Protein AF-A0A4R8H0Y2-F1 (afdb_monomer)

Radius of gyration: 21.31 Å; Cα contacts (8 Å, |Δi|>4): 340; chains: 1; bounding box: 54×59×58 Å

Structure (mmCIF, N/CA/C/O backbone):
data_AF-A0A4R8H0Y2-F1
#
_entry.id   AF-A0A4R8H0Y2-F1
#
loop_
_atom_site.group_PDB
_atom_site.id
_atom_site.type_symbol
_atom_site.label_atom_id
_atom_site.label_alt_id
_atom_site.label_comp_id
_atom_site.label_asym_id
_atom_site.label_entity_id
_atom_site.label_seq_id
_atom_site.pdbx_PDB_ins_code
_atom_site.Cartn_x
_atom_site.Cartn_y
_atom_site.Cartn_z
_atom_site.occupancy
_atom_site.B_iso_or_equiv
_atom_site.auth_seq_id
_atom_site.auth_comp_id
_atom_site.auth_asym_id
_atom_site.auth_atom_id
_atom_site.pdbx_PDB_model_num
ATOM 1 N N . MET A 1 1 ? -20.050 -9.299 -1.585 1.00 41.03 1 MET A N 1
ATOM 2 C CA . MET A 1 1 ? -18.634 -9.228 -1.153 1.00 41.03 1 MET A CA 1
ATOM 3 C C . MET A 1 1 ? -17.964 -8.071 -1.882 1.00 41.03 1 MET A C 1
ATOM 5 O O . MET A 1 1 ? -18.240 -7.892 -3.062 1.00 41.03 1 MET A O 1
ATOM 9 N N . ASN A 1 2 ? -17.159 -7.244 -1.205 1.00 52.81 2 ASN A N 1
ATOM 10 C CA . ASN A 1 2 ? -16.402 -6.181 -1.878 1.00 52.81 2 ASN A CA 1
ATOM 11 C C . ASN A 1 2 ? -15.395 -6.838 -2.826 1.00 52.81 2 ASN A C 1
ATOM 13 O O . ASN A 1 2 ? -14.412 -7.403 -2.357 1.00 52.81 2 ASN A O 1
ATOM 17 N N . LYS A 1 3 ? -15.642 -6.779 -4.137 1.00 76.25 3 LYS A N 1
ATOM 18 C CA . LYS A 1 3 ? -14.718 -7.313 -5.140 1.00 76.25 3 LYS A CA 1
ATOM 19 C C . LYS A 1 3 ? -13.410 -6.521 -5.043 1.00 76.25 3 LYS A C 1
ATOM 21 O O . LYS A 1 3 ? -13.413 -5.297 -5.194 1.00 76.25 3 LYS A O 1
ATOM 26 N N . PHE A 1 4 ? -12.322 -7.189 -4.675 1.00 86.62 4 PHE A N 1
ATOM 27 C CA . PHE A 1 4 ? -10.998 -6.578 -4.679 1.00 86.62 4 PHE A CA 1
ATOM 28 C C . PHE A 1 4 ? -10.533 -6.395 -6.126 1.00 86.62 4 PHE A C 1
ATOM 30 O O . PHE A 1 4 ? -10.878 -7.190 -7.000 1.00 86.62 4 PHE A O 1
ATOM 37 N N . VAL A 1 5 ? -9.774 -5.329 -6.380 1.00 93.12 5 VAL A N 1
ATOM 38 C CA . VAL A 1 5 ? -9.033 -5.203 -7.639 1.00 93.12 5 VAL A CA 1
ATOM 39 C C . VAL A 1 5 ? -7.843 -6.147 -7.531 1.00 93.12 5 VAL A C 1
ATOM 41 O O . VAL A 1 5 ? -7.094 -6.029 -6.563 1.00 93.12 5 VAL A O 1
ATOM 44 N N . LYS A 1 6 ? -7.707 -7.080 -8.480 1.00 93.88 6 LYS A N 1
ATOM 45 C CA . LYS A 1 6 ? -6.624 -8.067 -8.477 1.00 93.88 6 LYS A CA 1
ATOM 46 C C . LYS A 1 6 ? -5.282 -7.373 -8.756 1.00 93.88 6 LYS A C 1
ATOM 48 O O . LYS A 1 6 ? -5.159 -6.717 -9.795 1.00 93.88 6 LYS A O 1
ATOM 53 N N . PRO A 1 7 ? -4.296 -7.474 -7.852 1.00 94.62 7 PRO A N 1
ATOM 54 C CA . PRO A 1 7 ? -2.932 -7.048 -8.125 1.00 94.62 7 PRO A CA 1
ATOM 55 C C . PRO A 1 7 ? -2.291 -7.894 -9.221 1.00 94.62 7 PRO A C 1
ATOM 57 O O . PRO A 1 7 ? -2.466 -9.111 -9.221 1.00 94.62 7 PRO A O 1
ATOM 60 N N . LYS A 1 8 ? -1.519 -7.260 -10.108 1.00 93.75 8 LYS A N 1
ATOM 61 C CA . LYS A 1 8 ? -0.604 -7.951 -11.025 1.00 93.75 8 LYS A CA 1
ATOM 62 C C . LYS A 1 8 ? 0.698 -8.246 -10.294 1.00 93.75 8 LYS A C 1
ATOM 64 O O . LYS A 1 8 ? 1.408 -7.314 -9.912 1.00 93.75 8 LYS A O 1
ATOM 69 N N . LEU A 1 9 ? 0.985 -9.525 -10.082 1.00 90.44 9 LEU A N 1
ATOM 70 C CA . LEU A 1 9 ? 2.124 -9.999 -9.308 1.00 90.44 9 LEU A CA 1
ATOM 71 C C . LEU A 1 9 ? 3.055 -10.823 -10.194 1.00 90.44 9 LEU A C 1
ATOM 73 O O . LEU A 1 9 ? 2.647 -11.850 -10.734 1.00 90.44 9 LEU A O 1
ATOM 77 N N . VAL A 1 10 ? 4.317 -10.409 -10.290 1.00 87.38 10 VAL A N 1
ATOM 78 C CA . VAL A 1 10 ? 5.349 -11.215 -10.948 1.00 87.38 10 VAL A CA 1
ATOM 79 C C . VAL A 1 10 ? 6.027 -12.122 -9.929 1.00 87.38 10 VAL A C 1
ATOM 81 O O . VAL A 1 10 ? 6.493 -11.657 -8.888 1.00 87.38 10 VAL A O 1
ATOM 84 N N . ILE A 1 11 ? 6.125 -13.411 -10.242 1.00 84.06 11 ILE A N 1
ATOM 85 C CA . ILE A 1 11 ? 6.830 -14.405 -9.426 1.00 84.06 11 ILE A CA 1
ATOM 86 C C . ILE A 1 11 ? 7.940 -15.026 -10.271 1.00 84.06 11 ILE A C 1
ATOM 88 O O . ILE A 1 11 ? 7.734 -15.337 -11.447 1.00 84.06 11 ILE A O 1
ATOM 92 N N . SER A 1 12 ? 9.133 -15.211 -9.697 1.00 78.00 12 SER A N 1
ATOM 93 C CA . SER A 1 12 ? 10.204 -15.917 -10.408 1.00 78.00 12 SER A CA 1
ATOM 94 C C . SER A 1 12 ? 9.727 -17.308 -10.843 1.00 78.00 12 SER A C 1
ATOM 96 O O . SER A 1 12 ? 9.257 -18.090 -10.025 1.00 78.00 12 SER A O 1
ATOM 98 N N . LYS A 1 13 ? 9.878 -17.647 -12.127 1.00 76.38 13 LYS A N 1
ATOM 99 C CA . LYS A 1 13 ? 9.416 -18.925 -12.701 1.00 76.38 13 LYS A CA 1
ATOM 100 C C . LYS A 1 13 ? 10.020 -20.141 -11.997 1.00 76.38 13 LYS A C 1
ATOM 102 O O . LYS A 1 13 ? 9.325 -21.122 -11.793 1.00 76.38 13 LYS A O 1
ATOM 107 N N . CYS A 1 14 ? 11.262 -20.024 -11.528 1.00 67.12 14 CYS A N 1
ATOM 108 C CA . CYS A 1 14 ? 11.951 -21.027 -10.708 1.00 67.12 14 CYS A CA 1
ATOM 109 C C . CYS A 1 14 ? 11.384 -21.214 -9.286 1.00 67.12 14 CYS A C 1
ATOM 111 O O . CYS A 1 14 ? 11.877 -22.070 -8.560 1.00 67.12 14 CYS A O 1
ATOM 113 N N . LEU A 1 15 ? 10.428 -20.379 -8.866 1.00 62.38 15 LEU A N 1
ATOM 114 C CA . LEU A 1 15 ? 9.622 -20.553 -7.651 1.00 62.38 15 LEU A CA 1
ATOM 115 C C . LEU A 1 15 ? 8.231 -21.112 -7.967 1.00 62.38 15 LEU A C 1
ATOM 117 O O . LEU A 1 15 ? 7.610 -21.711 -7.101 1.00 62.38 15 LEU A O 1
ATOM 121 N N . ALA A 1 16 ? 7.720 -20.859 -9.174 1.00 55.97 16 ALA A N 1
ATOM 122 C CA . ALA A 1 16 ? 6.396 -21.307 -9.598 1.00 55.97 16 ALA A CA 1
ATOM 123 C C . ALA A 1 16 ? 6.412 -22.727 -10.185 1.00 55.97 16 ALA A C 1
ATOM 125 O O . ALA A 1 16 ? 5.420 -23.439 -10.096 1.00 55.97 16 ALA A O 1
ATOM 126 N N . TYR A 1 17 ? 7.538 -23.134 -10.772 1.00 53.75 17 TYR A N 1
ATOM 127 C CA . TYR A 1 17 ? 7.747 -24.446 -11.368 1.00 53.75 17 TYR A CA 1
ATOM 128 C C . TYR A 1 17 ? 9.162 -24.900 -11.004 1.00 53.75 17 TYR A C 1
ATOM 130 O O . TYR A 1 17 ? 10.140 -24.318 -11.479 1.00 53.75 17 TYR A O 1
ATOM 138 N N . ASP A 1 18 ? 9.289 -25.897 -10.131 1.00 43.22 18 ASP A N 1
ATOM 139 C CA . ASP A 1 18 ? 10.578 -26.465 -9.735 1.00 43.22 18 ASP A CA 1
ATOM 140 C C . ASP A 1 18 ? 11.379 -26.939 -10.955 1.00 43.22 18 ASP A C 1
ATOM 142 O O . ASP A 1 18 ? 11.137 -28.001 -11.534 1.00 43.22 18 ASP A O 1
ATOM 146 N N . CYS A 1 19 ? 12.391 -26.165 -11.343 1.00 34.38 19 CYS A N 1
ATOM 147 C CA . CYS A 1 19 ? 13.443 -26.664 -12.211 1.00 34.38 19 CYS A CA 1
ATOM 148 C C . CYS A 1 19 ? 14.360 -27.555 -11.366 1.00 34.38 19 CYS A C 1
ATOM 150 O O . CYS A 1 19 ? 15.194 -27.063 -10.609 1.00 34.38 19 CYS A O 1
ATOM 152 N N . SER A 1 20 ? 14.211 -28.866 -11.566 1.00 37.00 20 SER A N 1
ATOM 153 C CA . SER A 1 20 ? 15.043 -29.977 -11.081 1.00 37.00 20 SER A CA 1
ATOM 154 C C . SER A 1 20 ? 14.976 -30.303 -9.581 1.00 37.00 20 SER A C 1
ATOM 156 O O . SER A 1 20 ? 15.649 -29.694 -8.761 1.00 37.00 20 SER A O 1
ATOM 158 N N . ASN A 1 21 ? 14.254 -31.396 -9.296 1.00 33.53 21 ASN A N 1
ATOM 159 C CA . ASN A 1 21 ? 14.286 -32.220 -8.084 1.00 33.53 21 ASN A CA 1
ATOM 160 C C . ASN A 1 21 ? 13.863 -31.535 -6.778 1.00 33.53 21 ASN A C 1
ATOM 162 O O . ASN A 1 21 ? 14.711 -31.020 -6.067 1.00 33.53 21 ASN A O 1
ATOM 166 N N . TYR A 1 22 ? 12.582 -31.646 -6.418 1.00 28.12 22 TYR A N 1
ATOM 167 C CA . TYR A 1 22 ? 12.103 -32.309 -5.192 1.00 28.12 22 TYR A CA 1
ATOM 168 C C . TYR A 1 22 ? 10.563 -32.268 -5.183 1.00 28.12 22 TYR A C 1
ATOM 170 O O . TYR A 1 22 ? 9.960 -31.279 -4.810 1.00 28.12 22 TYR A O 1
ATOM 178 N N . ASN A 1 23 ? 9.950 -33.385 -5.585 1.00 29.84 23 ASN A N 1
ATOM 179 C CA . ASN A 1 23 ? 8.535 -33.742 -5.426 1.00 29.84 23 ASN A CA 1
ATOM 180 C C . ASN A 1 23 ? 7.456 -32.844 -6.070 1.00 29.84 23 ASN A C 1
ATOM 182 O O . ASN A 1 23 ? 7.198 -31.722 -5.662 1.00 29.84 23 ASN A O 1
ATOM 186 N N . ASN A 1 24 ? 6.702 -33.460 -6.989 1.00 35.66 24 ASN A N 1
ATOM 187 C CA . ASN A 1 24 ? 5.367 -33.052 -7.436 1.00 35.66 24 ASN A CA 1
ATOM 188 C C . ASN A 1 24 ? 4.374 -32.933 -6.257 1.00 35.66 24 ASN A C 1
ATOM 190 O O . ASN A 1 24 ? 3.496 -33.785 -6.100 1.00 35.66 24 ASN A O 1
ATOM 194 N N . HIS A 1 25 ? 4.477 -31.886 -5.443 1.00 34.34 25 HIS A N 1
ATOM 195 C CA . HIS A 1 25 ? 3.495 -31.568 -4.415 1.00 34.34 25 HIS A CA 1
ATOM 196 C C . HIS A 1 25 ? 3.093 -30.084 -4.493 1.00 34.34 25 HIS A C 1
ATOM 198 O O . HIS A 1 25 ? 3.837 -29.190 -4.120 1.00 34.34 25 HIS A O 1
ATOM 204 N N . ASN A 1 26 ? 1.849 -29.894 -4.958 1.00 39.47 26 ASN A N 1
ATOM 205 C CA . ASN A 1 26 ? 0.905 -28.820 -4.616 1.00 39.47 26 ASN A CA 1
ATOM 206 C C . ASN A 1 26 ? 0.850 -27.536 -5.473 1.00 39.47 26 ASN A C 1
ATOM 208 O O . ASN A 1 26 ? 0.998 -26.418 -4.987 1.00 39.47 26 ASN A O 1
ATOM 212 N N . ASN A 1 27 ? 0.371 -27.699 -6.717 1.00 45.31 27 ASN A N 1
ATOM 213 C CA . ASN A 1 27 ? -0.256 -26.643 -7.543 1.00 45.31 27 ASN A CA 1
ATOM 214 C C . ASN A 1 27 ? -1.446 -25.911 -6.870 1.00 45.31 27 ASN A C 1
ATOM 216 O O . ASN A 1 27 ? -1.864 -24.853 -7.330 1.00 45.31 27 ASN A O 1
ATOM 220 N N . THR A 1 28 ? -1.984 -26.422 -5.760 1.00 49.88 28 THR A N 1
ATOM 221 C CA . THR A 1 28 ? -3.196 -25.888 -5.113 1.00 49.88 28 THR A CA 1
ATOM 222 C C . THR A 1 28 ? -2.988 -24.540 -4.409 1.00 49.88 28 THR A C 1
ATOM 224 O O . THR A 1 28 ? -3.959 -23.833 -4.136 1.00 49.88 28 THR A O 1
ATOM 227 N N . PHE A 1 29 ? -1.741 -24.160 -4.100 1.00 52.16 29 PHE A N 1
ATOM 228 C CA . PHE A 1 29 ? -1.418 -22.865 -3.489 1.00 52.16 29 PHE A CA 1
ATOM 229 C C . PHE A 1 29 ? -1.582 -21.714 -4.487 1.00 52.16 29 PHE A C 1
ATOM 231 O O . PHE A 1 29 ? -2.297 -20.753 -4.204 1.00 52.16 29 PHE A O 1
ATOM 238 N N . PHE A 1 30 ? -0.967 -21.829 -5.668 1.00 57.25 30 PHE A N 1
ATOM 239 C CA . PHE A 1 30 ? -1.065 -20.818 -6.723 1.00 57.25 30 PHE A CA 1
ATOM 240 C C . PHE A 1 30 ? -2.494 -20.705 -7.263 1.00 57.25 30 PHE A C 1
ATOM 242 O O . PHE A 1 30 ? -2.988 -19.590 -7.403 1.00 57.25 30 PHE A O 1
ATOM 249 N N . GLU A 1 31 ? -3.197 -21.830 -7.425 1.00 62.12 31 GLU A N 1
ATOM 250 C CA . GLU A 1 31 ? -4.611 -21.858 -7.830 1.00 62.12 31 GLU A CA 1
ATOM 251 C C . GLU A 1 3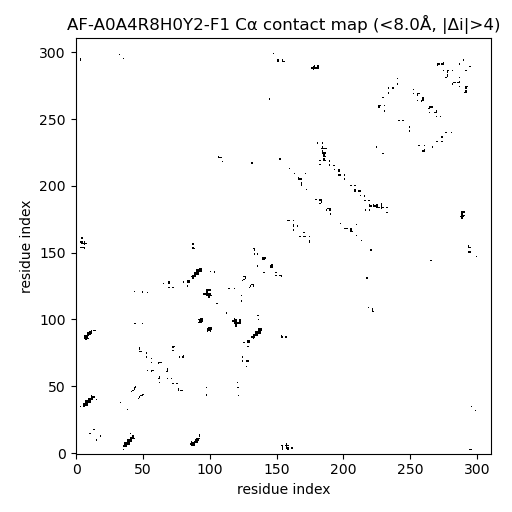1 ? -5.508 -21.036 -6.883 1.00 62.12 31 GLU A C 1
ATOM 253 O O . GLU A 1 31 ? -6.359 -20.272 -7.331 1.00 62.12 31 GLU A O 1
ATOM 258 N N . LYS A 1 32 ? -5.285 -21.108 -5.562 1.00 65.62 32 LYS A N 1
ATOM 259 C CA . LYS A 1 32 ? -6.032 -20.291 -4.584 1.00 65.62 32 LYS A CA 1
ATOM 260 C C . LYS A 1 32 ? -5.662 -18.810 -4.633 1.00 65.62 32 LYS A C 1
ATOM 262 O O . LYS A 1 32 ? -6.480 -17.956 -4.295 1.00 65.62 32 LYS A O 1
ATOM 267 N N . LEU A 1 33 ? -4.427 -18.490 -5.009 1.00 72.50 33 LEU A N 1
ATOM 268 C CA . LEU A 1 33 ? -3.976 -17.109 -5.148 1.00 72.50 33 LEU A CA 1
ATOM 269 C C . LEU A 1 33 ? -4.543 -16.447 -6.409 1.00 72.50 33 LEU A C 1
ATOM 271 O O . LEU A 1 33 ? -4.817 -15.247 -6.374 1.00 72.50 33 LEU A O 1
ATOM 275 N N . GLU A 1 34 ? -4.773 -17.201 -7.487 1.00 78.69 34 GLU A N 1
ATOM 276 C CA . GLU A 1 34 ? -5.346 -16.702 -8.748 1.00 78.69 34 GLU A CA 1
ATOM 277 C C . GLU A 1 34 ? -6.752 -16.110 -8.582 1.00 78.69 34 GLU A C 1
ATOM 279 O O . GLU A 1 34 ? -7.142 -15.182 -9.301 1.00 78.69 34 GLU A O 1
ATOM 284 N N . ASP A 1 35 ? -7.515 -16.559 -7.583 1.00 84.50 35 ASP A N 1
ATOM 285 C CA . ASP A 1 35 ? -8.814 -15.968 -7.249 1.00 84.50 35 ASP A CA 1
ATOM 286 C C . ASP A 1 35 ? -8.698 -14.504 -6.801 1.00 84.50 35 ASP A C 1
ATOM 288 O O . ASP A 1 35 ? -9.621 -13.705 -7.006 1.00 84.50 35 ASP A O 1
ATOM 292 N N . TYR A 1 36 ? -7.536 -14.112 -6.277 1.00 89.38 36 TYR A N 1
ATOM 293 C CA . TYR A 1 36 ? -7.300 -12.806 -5.665 1.00 89.38 36 TYR A CA 1
ATOM 294 C C . TYR A 1 36 ? -6.220 -11.971 -6.364 1.00 89.38 36 TYR A C 1
ATOM 296 O O . TYR A 1 36 ? -6.233 -10.745 -6.231 1.00 89.38 36 TYR A O 1
ATOM 304 N N . LEU A 1 37 ? -5.324 -12.607 -7.119 1.00 90.38 37 LEU A N 1
ATOM 305 C CA . LEU A 1 37 ? -4.164 -12.019 -7.788 1.00 90.38 37 LEU A CA 1
ATOM 306 C C . LEU A 1 37 ? -4.158 -12.393 -9.280 1.00 90.38 37 LEU A C 1
ATOM 308 O O . LEU A 1 37 ? -4.694 -13.419 -9.681 1.00 90.38 37 LEU A O 1
ATOM 312 N N . GLU A 1 38 ? -3.537 -11.561 -10.108 1.00 91.31 38 GLU A N 1
ATOM 313 C CA . GLU A 1 38 ? -3.161 -11.896 -11.484 1.00 91.31 38 GLU A CA 1
ATOM 314 C C . GLU A 1 38 ? -1.669 -12.248 -11.475 1.00 91.31 38 GLU A C 1
ATOM 316 O O . GLU A 1 38 ? -0.823 -11.367 -11.303 1.00 91.31 38 GLU A O 1
ATOM 321 N N . ILE A 1 39 ? -1.351 -13.541 -11.571 1.00 87.50 39 ILE A N 1
ATOM 322 C CA . ILE A 1 39 ? 0.016 -14.053 -11.415 1.00 87.50 39 ILE A CA 1
ATOM 323 C C . ILE A 1 39 ? 0.691 -14.158 -12.780 1.00 87.50 39 ILE A C 1
ATOM 325 O O . ILE A 1 39 ? 0.150 -14.744 -13.713 1.00 87.50 39 ILE A O 1
ATOM 329 N N . ILE A 1 40 ? 1.902 -13.613 -12.874 1.00 87.38 40 ILE A N 1
ATOM 330 C CA . ILE A 1 40 ? 2.752 -13.690 -14.060 1.00 87.38 40 ILE A CA 1
ATOM 331 C C . ILE A 1 40 ? 4.073 -14.341 -13.645 1.00 87.38 40 ILE A C 1
ATOM 333 O O . ILE A 1 40 ? 4.799 -13.821 -12.799 1.00 87.38 40 ILE A O 1
ATOM 337 N N . THR A 1 41 ? 4.401 -15.495 -14.218 1.00 84.50 41 THR A N 1
ATOM 338 C CA . THR A 1 41 ? 5.630 -16.228 -13.879 1.00 84.50 41 THR A CA 1
ATOM 339 C C . THR A 1 41 ? 6.720 -15.956 -14.902 1.00 84.50 41 THR A C 1
ATOM 341 O O . THR A 1 41 ? 6.499 -16.199 -16.086 1.00 84.50 41 THR A O 1
ATOM 344 N N . ILE A 1 42 ? 7.888 -15.480 -14.463 1.00 79.38 42 ILE A N 1
ATOM 345 C CA . ILE A 1 42 ? 8.958 -15.032 -15.373 1.00 79.38 42 ILE A CA 1
ATOM 346 C C . ILE A 1 42 ? 10.329 -15.506 -14.897 1.00 79.38 42 ILE A C 1
ATOM 348 O O . ILE A 1 42 ? 10.662 -15.412 -13.715 1.00 79.38 42 ILE A O 1
ATOM 352 N N . CYS A 1 43 ? 11.143 -16.006 -15.821 1.00 77.62 43 CYS A N 1
ATOM 353 C CA . CYS A 1 43 ? 12.586 -16.137 -15.683 1.00 77.62 43 CYS A CA 1
ATOM 354 C C . CYS A 1 43 ? 13.243 -14.975 -16.439 1.00 77.62 43 CYS A C 1
ATOM 356 O O . CYS A 1 43 ? 13.240 -14.983 -17.668 1.00 77.62 43 CYS A O 1
ATOM 358 N N . PRO A 1 44 ? 13.807 -13.974 -15.744 1.00 71.94 44 PRO A N 1
ATOM 359 C CA . PRO A 1 44 ? 14.348 -12.796 -16.414 1.00 71.94 44 PRO A CA 1
ATOM 360 C C . PRO A 1 44 ? 15.477 -13.108 -17.413 1.00 71.94 44 PRO A C 1
ATOM 362 O O . PRO A 1 44 ? 15.633 -12.417 -18.413 1.00 71.94 44 PRO A O 1
ATOM 365 N N . GLU A 1 45 ? 16.257 -14.165 -17.189 1.00 70.75 45 GLU A N 1
ATOM 366 C CA . GLU A 1 45 ? 17.293 -14.607 -18.125 1.00 70.75 45 GLU A CA 1
ATOM 367 C C . GLU A 1 45 ? 16.727 -15.241 -19.400 1.00 70.75 45 GLU A C 1
ATOM 369 O O . GLU A 1 45 ? 17.223 -14.938 -20.483 1.00 70.75 45 GLU A O 1
ATOM 374 N N . ALA A 1 46 ? 15.726 -16.117 -19.269 1.00 73.94 46 ALA A N 1
ATOM 375 C CA . ALA A 1 46 ? 15.219 -16.937 -20.370 1.00 73.94 46 ALA A CA 1
ATOM 376 C C . ALA A 1 46 ? 14.055 -16.286 -21.124 1.00 73.94 46 ALA A C 1
ATOM 378 O O . ALA A 1 46 ? 14.002 -16.360 -22.345 1.00 73.94 46 ALA A O 1
ATOM 379 N N . ASP A 1 47 ? 13.130 -15.655 -20.402 1.00 73.75 47 ASP A N 1
ATOM 380 C CA . ASP A 1 47 ? 11.910 -15.089 -20.982 1.00 73.75 47 ASP A CA 1
ATOM 381 C C . ASP A 1 47 ? 12.116 -13.627 -21.432 1.00 73.75 47 ASP A C 1
ATOM 383 O O . ASP A 1 47 ? 11.322 -13.111 -22.207 1.00 73.75 47 ASP A O 1
ATOM 387 N N . LEU A 1 48 ? 13.170 -12.948 -20.950 1.00 72.88 48 LEU A N 1
ATOM 388 C CA . LEU A 1 48 ? 13.427 -11.523 -21.212 1.00 72.88 48 LEU A CA 1
ATOM 389 C C . LEU A 1 48 ? 14.836 -11.247 -21.763 1.00 72.88 48 LEU A C 1
ATOM 391 O O . LEU A 1 48 ? 15.286 -10.107 -21.709 1.00 72.88 48 LEU A O 1
ATOM 395 N N . ASN A 1 49 ? 15.576 -12.253 -22.242 1.00 73.94 49 ASN A N 1
ATOM 396 C CA . ASN A 1 49 ? 16.916 -12.092 -22.836 1.00 73.94 49 ASN A CA 1
ATOM 397 C C . ASN A 1 49 ? 17.898 -11.226 -22.008 1.00 73.94 49 ASN A C 1
ATOM 399 O O . ASN A 1 49 ? 18.794 -10.572 -22.554 1.00 73.94 49 ASN A O 1
ATOM 403 N N . LEU A 1 50 ? 17.774 -11.204 -20.670 1.00 72.88 50 LEU A N 1
ATOM 404 C CA . LEU A 1 50 ? 18.607 -10.327 -19.833 1.00 72.88 50 LEU A CA 1
ATOM 405 C C . LEU A 1 50 ? 20.098 -10.664 -19.895 1.00 72.88 50 LEU A C 1
ATOM 407 O O . LEU A 1 50 ? 20.921 -9.800 -19.594 1.00 72.88 50 LEU A O 1
ATOM 411 N N . THR A 1 51 ? 20.459 -11.894 -20.261 1.00 71.62 51 THR A N 1
ATOM 412 C CA . THR A 1 51 ? 21.857 -12.302 -20.445 1.00 71.62 51 THR A CA 1
ATOM 413 C C . THR A 1 51 ? 22.508 -11.516 -21.581 1.00 71.62 51 THR A C 1
ATOM 415 O O . THR A 1 51 ? 23.559 -10.909 -21.378 1.00 71.62 51 THR A O 1
ATOM 418 N N . GLU A 1 52 ? 21.847 -11.442 -22.737 1.00 73.81 52 GLU A N 1
ATOM 419 C CA . GLU A 1 52 ? 22.325 -10.684 -23.896 1.00 73.81 52 GLU A CA 1
ATOM 420 C C . GLU A 1 52 ? 22.369 -9.183 -23.586 1.00 73.81 52 GLU A C 1
ATOM 422 O O . GLU A 1 52 ? 23.384 -8.517 -23.814 1.00 73.81 52 GLU A O 1
ATOM 427 N N . LEU A 1 53 ? 21.314 -8.663 -22.948 1.00 74.25 53 LEU A N 1
ATOM 428 C CA . LEU A 1 53 ? 21.271 -7.274 -22.499 1.00 74.25 53 LEU A CA 1
ATOM 429 C C . LEU A 1 53 ? 22.448 -6.946 -21.566 1.00 74.25 53 LEU A C 1
ATOM 431 O O . LEU A 1 53 ? 23.114 -5.922 -21.730 1.00 74.25 53 LEU A O 1
ATOM 435 N N . LYS A 1 54 ? 22.736 -7.821 -20.596 1.00 73.50 54 LYS A N 1
ATOM 436 C CA . LYS A 1 54 ? 23.847 -7.657 -19.652 1.00 73.50 54 LYS A CA 1
ATOM 437 C C . LYS A 1 54 ? 25.189 -7.609 -20.379 1.00 73.50 54 LYS A C 1
ATOM 439 O O . LYS A 1 54 ? 26.008 -6.752 -20.053 1.00 73.50 54 LYS A O 1
ATOM 444 N N . GLU A 1 55 ? 25.420 -8.477 -21.359 1.00 75.69 55 GLU A N 1
ATOM 445 C CA . GLU A 1 55 ? 26.655 -8.472 -22.148 1.00 75.69 55 GLU A CA 1
ATOM 446 C C . GLU A 1 55 ? 26.839 -7.177 -22.947 1.00 75.69 55 GLU A C 1
ATOM 448 O O . GLU A 1 55 ? 27.931 -6.600 -22.945 1.00 75.69 55 GLU A O 1
ATOM 453 N N . ILE A 1 56 ? 25.775 -6.679 -23.587 1.00 76.31 56 ILE A N 1
ATOM 454 C CA . ILE A 1 56 ? 25.797 -5.409 -24.329 1.00 76.31 56 ILE A CA 1
ATOM 455 C C . ILE A 1 56 ? 26.100 -4.239 -23.381 1.00 76.31 56 ILE A C 1
ATOM 457 O O . ILE A 1 56 ? 26.971 -3.412 -23.671 1.00 76.31 56 ILE A O 1
ATOM 461 N N . LEU A 1 57 ? 25.439 -4.200 -22.220 1.00 75.12 57 LEU A N 1
ATOM 462 C CA . LEU A 1 57 ? 25.636 -3.166 -21.201 1.00 75.12 57 LEU A CA 1
ATOM 463 C C . LEU A 1 57 ? 27.062 -3.163 -20.628 1.00 75.12 57 LEU A C 1
ATOM 465 O O . LEU A 1 57 ? 27.608 -2.088 -20.353 1.00 75.12 57 LEU A O 1
ATOM 469 N N . ILE A 1 58 ? 27.674 -4.343 -20.457 1.00 75.94 58 ILE A N 1
ATOM 470 C CA . ILE A 1 58 ? 29.080 -4.488 -20.046 1.00 75.94 58 ILE A CA 1
ATOM 471 C C . ILE A 1 58 ? 30.002 -3.941 -21.136 1.00 75.94 58 ILE A C 1
ATOM 473 O O . ILE A 1 58 ? 30.842 -3.093 -20.841 1.00 75.94 58 ILE A O 1
ATOM 477 N N . LYS A 1 59 ? 29.827 -4.367 -22.395 1.00 78.25 59 LYS A N 1
ATOM 478 C CA . LYS A 1 59 ? 30.665 -3.920 -23.525 1.00 78.25 59 LYS A CA 1
ATOM 479 C C . LYS A 1 59 ? 30.651 -2.401 -23.696 1.00 78.25 59 LYS A C 1
ATOM 481 O O . LYS A 1 59 ? 31.671 -1.813 -24.042 1.00 78.25 59 LYS A O 1
ATOM 486 N N . LYS A 1 60 ? 29.510 -1.761 -23.435 1.00 76.75 60 LYS A N 1
ATOM 487 C CA . LYS A 1 60 ? 29.341 -0.309 -23.565 1.00 76.75 60 LYS A CA 1
ATOM 488 C C . LYS A 1 60 ? 29.654 0.490 -22.293 1.00 76.75 60 LYS A C 1
ATOM 490 O O . LYS A 1 60 ? 29.557 1.714 -22.324 1.00 76.75 60 LYS A O 1
ATOM 495 N N . ASN A 1 61 ? 30.032 -0.159 -21.185 1.00 74.56 61 ASN A N 1
ATOM 496 C CA . ASN A 1 61 ? 30.229 0.476 -19.871 1.00 74.56 61 ASN A CA 1
ATOM 497 C C . ASN A 1 61 ? 29.003 1.265 -19.355 1.00 74.56 61 ASN A C 1
ATOM 499 O O . ASN A 1 61 ? 29.136 2.234 -18.605 1.00 74.56 61 ASN A O 1
ATOM 503 N N . ASN A 1 62 ? 27.790 0.836 -19.714 1.00 75.06 62 ASN A N 1
ATOM 504 C CA . ASN A 1 62 ? 26.552 1.559 -19.398 1.00 75.06 62 ASN A CA 1
ATOM 505 C C . ASN A 1 62 ? 25.822 1.042 -18.150 1.00 75.06 62 ASN A C 1
ATOM 507 O O . ASN A 1 62 ? 24.925 1.718 -17.654 1.00 75.06 62 ASN A O 1
ATOM 511 N N . LEU A 1 63 ? 26.253 -0.088 -17.571 1.00 66.62 63 LEU A N 1
ATOM 512 C CA . LEU A 1 63 ? 25.666 -0.686 -16.356 1.00 66.62 63 LEU A CA 1
ATOM 513 C C . LEU A 1 63 ? 25.535 0.268 -15.155 1.00 66.62 63 LEU A C 1
ATOM 515 O O . LEU A 1 63 ? 24.720 0.024 -14.265 1.00 66.62 63 LEU A O 1
ATOM 519 N N . TYR A 1 64 ? 26.364 1.312 -15.099 1.00 67.06 64 TYR A N 1
ATOM 520 C CA . TYR A 1 64 ? 26.442 2.241 -13.970 1.00 67.06 64 TYR A CA 1
ATOM 521 C C . TYR A 1 64 ? 25.861 3.627 -14.277 1.00 67.06 64 TYR A C 1
ATOM 523 O O . TYR A 1 64 ? 25.751 4.451 -13.372 1.00 67.06 64 TYR A O 1
ATOM 531 N N . ASN A 1 65 ? 25.477 3.897 -15.528 1.00 73.50 65 ASN A N 1
ATOM 532 C CA . ASN A 1 65 ? 24.837 5.150 -15.913 1.00 73.50 65 ASN A CA 1
ATOM 533 C C . ASN A 1 65 ? 23.328 4.922 -16.042 1.00 73.50 65 ASN A C 1
ATOM 535 O O . ASN A 1 65 ? 22.881 4.298 -16.998 1.00 73.50 65 ASN A O 1
ATOM 539 N N . GLN A 1 66 ? 22.550 5.441 -15.089 1.00 72.50 66 GLN A N 1
ATOM 540 C CA . GLN A 1 66 ? 21.101 5.217 -15.022 1.00 72.50 66 GLN A CA 1
ATOM 541 C C . GLN A 1 66 ? 20.365 5.642 -16.298 1.00 72.50 66 GLN A C 1
ATOM 543 O O . GLN A 1 66 ? 19.534 4.885 -16.789 1.00 72.50 66 GLN A O 1
ATOM 548 N N . ASN A 1 67 ? 20.691 6.809 -16.863 1.00 74.25 67 ASN A N 1
ATOM 549 C CA . ASN A 1 67 ? 20.020 7.311 -18.064 1.00 74.25 67 ASN A CA 1
ATOM 550 C C . ASN A 1 67 ? 20.305 6.411 -19.269 1.00 74.25 67 ASN A C 1
ATOM 552 O O . ASN A 1 67 ? 19.375 5.994 -19.954 1.00 74.25 67 ASN A O 1
ATOM 556 N N . LYS A 1 68 ? 21.574 6.035 -19.471 1.00 76.19 68 LYS A N 1
ATOM 557 C CA . LYS A 1 68 ? 21.955 5.126 -20.561 1.00 76.19 68 LYS A CA 1
ATOM 558 C C . LYS A 1 68 ? 21.377 3.727 -20.369 1.00 76.19 68 LYS A C 1
ATOM 560 O O . LYS A 1 68 ? 20.939 3.117 -21.331 1.00 76.19 68 LYS A O 1
ATOM 565 N N . LEU A 1 69 ? 21.333 3.233 -19.132 1.00 74.88 69 LEU A N 1
ATOM 566 C CA . LEU A 1 69 ? 20.718 1.950 -18.806 1.00 74.88 69 LEU A CA 1
ATOM 567 C C . LEU A 1 69 ? 19.219 1.953 -19.136 1.00 74.88 69 LEU A C 1
ATOM 569 O O . LEU A 1 69 ? 18.738 0.997 -19.729 1.00 74.88 69 LEU A O 1
ATOM 573 N N . ILE A 1 70 ? 18.489 3.025 -18.808 1.00 78.38 70 ILE A N 1
ATOM 574 C CA . ILE A 1 70 ? 17.071 3.170 -19.175 1.00 78.38 70 ILE A CA 1
ATOM 575 C C . ILE A 1 70 ? 16.896 3.174 -20.693 1.00 78.38 70 ILE A C 1
ATOM 577 O O . ILE A 1 70 ? 16.035 2.460 -21.201 1.00 78.38 70 ILE A O 1
ATOM 581 N N . GLU A 1 71 ? 17.681 3.981 -21.409 1.00 80.56 71 GLU A N 1
ATOM 582 C CA . GLU A 1 71 ? 17.625 4.058 -22.873 1.00 80.56 71 GLU A CA 1
ATOM 583 C C . GLU A 1 71 ? 17.894 2.693 -23.506 1.00 80.56 71 GLU A C 1
ATOM 585 O O . GLU A 1 71 ? 17.146 2.256 -24.374 1.00 80.56 71 GLU A O 1
ATOM 590 N N . GLU A 1 72 ? 18.911 1.980 -23.031 1.00 78.75 72 GLU A N 1
ATOM 591 C CA . GLU A 1 72 ? 19.276 0.680 -23.581 1.00 78.75 72 GLU A CA 1
ATOM 592 C C . GLU A 1 72 ? 18.279 -0.413 -23.231 1.00 78.75 72 GLU A C 1
ATOM 594 O O . GLU A 1 72 ? 17.967 -1.213 -24.105 1.00 78.75 72 GLU A O 1
ATOM 599 N N . ILE A 1 73 ? 17.712 -0.425 -22.020 1.00 78.44 73 ILE A N 1
ATOM 600 C CA . ILE A 1 73 ? 16.615 -1.349 -21.712 1.00 78.44 73 ILE A CA 1
ATOM 601 C C . ILE A 1 73 ? 15.426 -1.079 -22.643 1.00 78.44 73 ILE A C 1
ATOM 603 O O . ILE A 1 73 ? 14.873 -2.021 -23.198 1.00 78.44 73 ILE A O 1
ATOM 607 N N . LYS A 1 74 ? 15.059 0.192 -22.856 1.00 81.56 74 LYS A N 1
ATOM 608 C CA . LYS A 1 74 ? 13.932 0.554 -23.727 1.00 81.56 74 LYS A CA 1
ATOM 609 C C . LYS A 1 74 ? 14.146 0.161 -25.184 1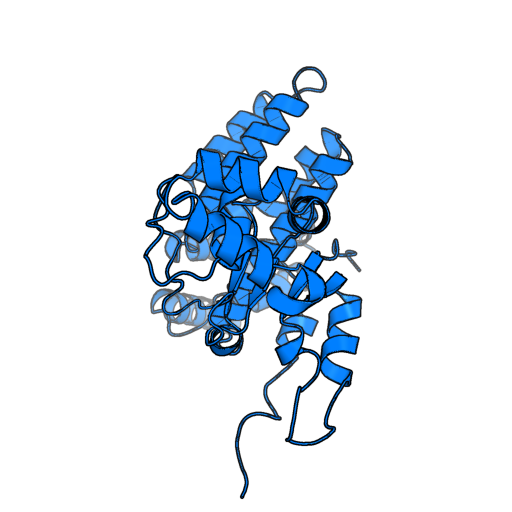.00 81.56 74 LYS A C 1
ATOM 611 O O . LYS A 1 74 ? 13.197 -0.244 -25.834 1.00 81.56 74 LYS A O 1
ATOM 616 N N . VAL A 1 75 ? 15.369 0.302 -25.691 1.00 81.62 75 VAL A N 1
ATOM 617 C CA . VAL A 1 75 ? 15.701 -0.016 -27.088 1.00 81.62 75 VAL A CA 1
ATOM 618 C C . VAL A 1 75 ? 15.853 -1.519 -27.312 1.00 81.62 75 VAL A C 1
ATOM 620 O O . VAL A 1 75 ? 15.551 -2.009 -28.393 1.00 81.62 75 VAL A O 1
ATOM 623 N N . LEU A 1 76 ? 16.367 -2.248 -26.322 1.00 78.19 76 LEU A N 1
ATOM 624 C CA . LEU A 1 76 ? 16.766 -3.647 -26.489 1.00 78.19 76 LEU A CA 1
ATOM 625 C C . LEU A 1 76 ? 15.726 -4.641 -25.962 1.00 78.19 76 LEU A C 1
ATOM 627 O O . LEU A 1 76 ? 15.913 -5.841 -26.142 1.00 78.19 76 LEU A O 1
ATOM 631 N N . ASN A 1 77 ? 14.684 -4.178 -25.262 1.00 78.12 77 ASN A N 1
ATOM 632 C CA . ASN A 1 77 ? 13.751 -5.061 -24.571 1.00 78.12 77 ASN A CA 1
ATOM 633 C C . ASN A 1 77 ? 12.371 -4.414 -24.348 1.00 78.12 77 ASN A C 1
ATOM 635 O O . ASN A 1 77 ? 12.019 -4.027 -23.231 1.00 78.12 77 ASN A O 1
ATOM 639 N N . GLU A 1 78 ? 11.597 -4.280 -25.427 1.00 81.88 78 GLU A N 1
ATOM 640 C CA . GLU A 1 78 ? 10.231 -3.735 -25.382 1.00 81.88 78 GLU A CA 1
ATOM 641 C C . GLU A 1 78 ? 9.309 -4.582 -24.489 1.00 81.88 78 GLU A C 1
ATOM 643 O O . GLU A 1 78 ? 8.598 -4.025 -23.654 1.00 81.88 78 GLU A O 1
ATOM 648 N N . ASP A 1 79 ? 9.422 -5.914 -24.549 1.00 79.75 79 ASP A N 1
ATOM 649 C CA . ASP A 1 79 ? 8.645 -6.841 -23.711 1.00 79.75 79 ASP A CA 1
ATOM 650 C C . ASP A 1 79 ? 8.849 -6.582 -22.208 1.00 79.75 79 ASP A C 1
ATOM 652 O O . ASP A 1 79 ? 7.899 -6.606 -21.422 1.00 79.75 79 ASP A O 1
ATOM 656 N N . LEU A 1 80 ? 10.086 -6.283 -21.788 1.00 79.06 80 LEU A N 1
ATOM 657 C CA . LEU A 1 80 ? 10.388 -5.902 -20.408 1.00 79.06 80 LEU A CA 1
ATOM 658 C C . LEU A 1 80 ? 9.741 -4.564 -20.032 1.00 79.06 80 LEU A C 1
ATOM 660 O O . LEU A 1 80 ? 9.250 -4.418 -18.914 1.00 79.06 80 LEU A O 1
ATOM 664 N N . VAL A 1 81 ? 9.730 -3.579 -20.930 1.00 81.12 81 VAL A N 1
ATOM 665 C CA . VAL A 1 81 ? 9.091 -2.280 -20.666 1.00 81.12 81 VAL A CA 1
ATOM 666 C C . VAL A 1 81 ? 7.583 -2.446 -20.500 1.00 81.12 81 VAL A C 1
ATOM 668 O O . VAL A 1 81 ? 7.016 -1.951 -19.519 1.00 81.12 81 VAL A O 1
ATOM 671 N N . ASP A 1 82 ? 6.955 -3.171 -21.421 1.00 83.56 82 ASP A N 1
ATOM 672 C CA . ASP A 1 82 ? 5.513 -3.393 -21.434 1.00 83.56 82 ASP A CA 1
ATOM 673 C C . ASP A 1 82 ? 5.066 -4.175 -20.208 1.00 83.56 82 ASP A C 1
ATOM 675 O O . ASP A 1 82 ? 4.144 -3.744 -19.507 1.00 83.56 82 ASP A O 1
ATOM 679 N N . LEU A 1 83 ? 5.782 -5.254 -19.875 1.00 82.31 83 LEU A N 1
ATOM 680 C CA . LEU A 1 83 ? 5.567 -6.004 -18.647 1.00 82.31 83 LEU A CA 1
ATOM 681 C C . LEU A 1 83 ? 5.592 -5.071 -17.437 1.00 82.31 83 LEU A C 1
ATOM 683 O O . LEU A 1 83 ? 4.622 -5.020 -16.686 1.00 82.31 83 LEU A O 1
ATOM 687 N N . LEU A 1 84 ? 6.691 -4.333 -17.243 1.00 80.81 84 LEU A N 1
ATOM 688 C CA . LEU A 1 84 ? 6.915 -3.541 -16.035 1.00 80.81 84 LEU A CA 1
ATOM 689 C C . LEU A 1 84 ? 5.928 -2.382 -15.879 1.00 80.81 84 LEU A C 1
ATOM 691 O O . LEU A 1 84 ? 5.761 -1.907 -14.759 1.00 80.81 84 LEU A O 1
ATOM 695 N N . SER A 1 85 ? 5.258 -1.935 -16.941 1.00 80.19 85 SER A N 1
ATOM 696 C CA . SER A 1 85 ? 4.367 -0.769 -16.907 1.00 80.19 85 SER A CA 1
ATOM 697 C C . SER A 1 85 ? 3.136 -0.930 -15.998 1.00 80.19 85 SER A C 1
ATOM 699 O O . SER A 1 85 ? 2.646 0.059 -15.449 1.00 80.19 85 SER A O 1
ATOM 701 N N . GLU A 1 86 ? 2.648 -2.160 -15.796 1.00 84.19 86 GLU A N 1
ATOM 702 C CA . GLU A 1 86 ? 1.390 -2.418 -15.080 1.00 84.19 86 GLU A CA 1
ATOM 703 C C . GLU A 1 86 ? 1.505 -3.354 -13.868 1.00 84.19 86 GLU A C 1
ATOM 705 O O . GLU A 1 86 ? 0.468 -3.757 -13.324 1.00 84.19 86 GLU A O 1
ATOM 710 N N . ILE A 1 87 ? 2.721 -3.713 -13.450 1.00 91.06 87 ILE A N 1
ATOM 711 C CA . ILE A 1 87 ? 2.948 -4.593 -12.294 1.00 91.06 87 ILE A CA 1
ATOM 712 C C . ILE A 1 87 ? 2.751 -3.834 -10.982 1.00 91.06 87 ILE A C 1
ATOM 714 O O . ILE A 1 87 ? 3.204 -2.698 -10.833 1.00 91.06 87 ILE A O 1
ATOM 718 N N . ASP A 1 88 ? 2.073 -4.484 -10.032 1.00 91.81 88 ASP A N 1
ATOM 719 C CA . ASP A 1 88 ? 1.824 -3.958 -8.688 1.00 91.81 88 ASP A CA 1
ATOM 720 C C . ASP A 1 88 ? 2.861 -4.488 -7.670 1.00 91.81 88 ASP A C 1
ATOM 722 O O . ASP A 1 88 ? 3.161 -3.819 -6.676 1.00 91.81 88 ASP A O 1
ATOM 726 N N . GLY A 1 89 ? 3.450 -5.666 -7.917 1.00 90.31 89 GLY A N 1
ATOM 727 C CA . GLY A 1 89 ? 4.556 -6.181 -7.112 1.00 90.31 89 GLY A CA 1
ATOM 728 C C . GLY A 1 89 ? 5.317 -7.367 -7.707 1.00 90.31 89 GLY A C 1
ATOM 729 O O . GLY A 1 89 ? 4.924 -7.951 -8.717 1.00 90.31 89 GLY A O 1
ATOM 730 N N . PHE A 1 90 ? 6.411 -7.732 -7.040 1.00 87.12 90 PHE A N 1
ATOM 731 C CA . PHE A 1 90 ? 7.328 -8.806 -7.411 1.00 87.12 90 PHE A CA 1
ATOM 732 C C . PHE A 1 90 ? 7.665 -9.670 -6.193 1.00 87.12 90 PHE A C 1
ATOM 734 O O . PHE A 1 90 ? 7.996 -9.136 -5.134 1.00 87.12 90 PHE A O 1
ATOM 741 N N . ILE A 1 91 ? 7.661 -10.993 -6.369 1.00 83.44 91 ILE A N 1
ATOM 742 C CA . ILE A 1 91 ? 8.289 -11.951 -5.450 1.00 83.44 91 ILE A CA 1
ATOM 743 C C . ILE A 1 91 ? 9.431 -12.631 -6.198 1.00 83.44 91 ILE A C 1
ATOM 745 O O . ILE A 1 91 ? 9.209 -13.422 -7.118 1.00 83.44 91 ILE A O 1
ATOM 749 N N . LEU A 1 92 ? 10.662 -12.302 -5.812 1.00 80.38 92 LEU A N 1
ATOM 750 C CA . LEU A 1 92 ? 11.864 -12.756 -6.508 1.00 80.38 92 LEU A CA 1
ATOM 751 C C . LEU A 1 92 ? 12.656 -13.775 -5.683 1.00 80.38 92 LEU A C 1
ATOM 753 O O . LEU A 1 92 ? 12.720 -13.699 -4.451 1.00 80.38 92 LEU A O 1
ATOM 757 N N . LYS A 1 93 ? 13.300 -14.728 -6.366 1.00 71.06 93 LYS A N 1
ATOM 758 C CA . LYS A 1 93 ? 14.249 -15.657 -5.736 1.00 71.06 93 LYS A CA 1
ATOM 759 C C . LYS A 1 93 ? 15.576 -14.934 -5.491 1.00 71.06 93 LYS A C 1
ATOM 761 O O . LYS A 1 93 ? 16.330 -14.674 -6.425 1.00 71.06 93 LYS A O 1
ATOM 766 N N . GLY A 1 94 ? 15.845 -14.614 -4.226 1.00 56.06 94 GLY A N 1
ATOM 767 C CA . GLY A 1 94 ? 16.924 -13.709 -3.819 1.00 56.06 94 GLY A CA 1
ATOM 768 C C . GLY A 1 94 ? 18.358 -14.193 -4.055 1.00 56.06 94 GLY A C 1
ATOM 769 O O . GLY A 1 94 ? 19.268 -13.400 -3.869 1.00 56.06 94 GLY A O 1
ATOM 770 N N . GLU A 1 95 ? 18.583 -15.441 -4.473 1.00 51.56 95 GLU A N 1
ATOM 771 C CA . GLU A 1 95 ? 19.925 -16.032 -4.648 1.00 51.56 95 GLU A CA 1
ATOM 772 C C . GLU A 1 95 ? 20.434 -16.030 -6.103 1.00 51.56 95 GLU A C 1
ATOM 774 O O . GLU A 1 95 ? 21.593 -16.349 -6.361 1.00 51.56 95 GLU A O 1
ATOM 779 N N . LEU A 1 96 ? 19.597 -15.676 -7.084 1.00 49.50 96 LEU A N 1
ATOM 780 C CA . LEU A 1 96 ? 19.977 -15.732 -8.502 1.00 49.50 96 LEU A CA 1
ATOM 781 C C . LEU A 1 96 ? 20.689 -14.454 -8.946 1.00 49.50 96 LEU A C 1
ATOM 783 O O . LEU A 1 96 ? 20.224 -13.363 -8.659 1.00 49.50 96 LEU A O 1
ATOM 787 N N . SER A 1 97 ? 21.773 -14.553 -9.720 1.00 51.31 97 SER A N 1
ATOM 788 C CA . SER A 1 97 ? 22.623 -13.400 -10.086 1.00 51.31 97 SER A CA 1
ATOM 789 C C . S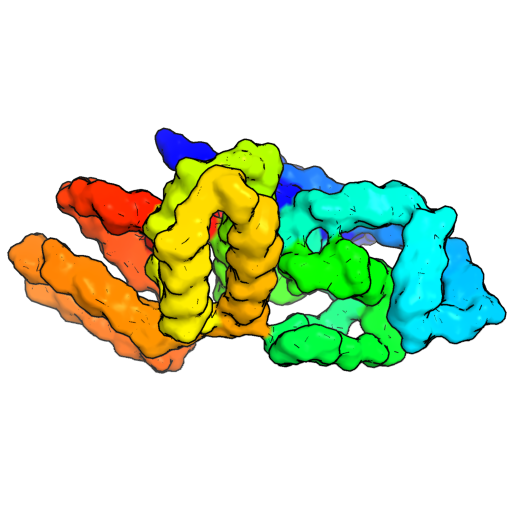ER A 1 97 ? 21.900 -12.205 -10.751 1.00 51.31 97 SER A C 1
ATOM 791 O O . SER A 1 97 ? 22.357 -11.068 -10.620 1.00 51.31 97 SER A O 1
ATOM 793 N N . SER A 1 98 ? 20.774 -12.424 -11.446 1.00 52.75 98 SER A N 1
ATOM 794 C CA . SER A 1 98 ? 19.933 -11.364 -12.034 1.00 52.75 98 SER A CA 1
ATOM 795 C C . SER A 1 98 ? 18.842 -10.839 -11.088 1.00 52.75 98 SER A C 1
ATOM 797 O O . SER A 1 98 ? 18.411 -9.693 -11.238 1.00 52.75 98 SER A O 1
ATOM 799 N N . CYS A 1 99 ? 18.441 -11.657 -10.111 1.00 49.69 99 CYS A N 1
ATOM 800 C CA . CYS A 1 99 ? 17.383 -11.417 -9.127 1.00 49.69 99 CYS A CA 1
ATOM 801 C C . CYS A 1 99 ? 17.940 -11.226 -7.705 1.00 49.69 99 CYS A C 1
ATOM 803 O O . CYS A 1 99 ? 17.168 -11.214 -6.748 1.00 49.69 99 CYS A O 1
ATOM 805 N N . ASN A 1 100 ? 19.267 -11.111 -7.563 1.00 49.09 100 ASN A N 1
ATOM 806 C CA . ASN A 1 100 ? 19.929 -11.145 -6.270 1.00 49.09 100 ASN A CA 1
ATOM 807 C C . ASN A 1 100 ? 19.492 -9.929 -5.461 1.00 49.09 100 ASN A C 1
ATOM 809 O O . ASN A 1 100 ? 19.748 -8.782 -5.842 1.00 49.09 100 ASN A O 1
ATOM 813 N N . SER A 1 101 ? 18.799 -10.222 -4.368 1.00 48.19 101 SER A N 1
ATOM 814 C CA . SER A 1 101 ? 18.141 -9.258 -3.499 1.00 48.19 101 SER A CA 1
ATOM 815 C C . SER A 1 101 ? 18.786 -9.221 -2.116 1.00 48.19 101 SER A C 1
ATOM 817 O O . SER A 1 101 ? 18.133 -8.746 -1.183 1.00 48.19 101 SER A O 1
ATOM 819 N N . MET A 1 102 ? 19.999 -9.782 -1.944 1.00 38.41 102 MET A N 1
ATOM 820 C CA . MET A 1 102 ? 20.682 -9.855 -0.647 1.00 38.41 102 MET A CA 1
ATOM 821 C C . MET A 1 102 ? 20.600 -8.492 0.062 1.00 38.41 102 MET A C 1
ATOM 823 O O . MET A 1 102 ? 21.217 -7.512 -0.345 1.00 38.41 102 MET A O 1
ATOM 827 N N . ASN A 1 103 ? 19.777 -8.451 1.116 1.00 40.41 103 ASN A N 1
ATOM 828 C CA . ASN A 1 103 ? 19.428 -7.289 1.936 1.00 40.41 103 ASN A CA 1
ATOM 829 C C . ASN A 1 103 ? 18.561 -6.186 1.290 1.00 40.41 103 ASN A C 1
ATOM 831 O O . ASN A 1 103 ? 18.868 -5.000 1.416 1.00 40.41 103 ASN A O 1
ATOM 835 N N . CYS A 1 104 ? 17.390 -6.528 0.737 1.00 36.88 104 CYS A N 1
ATOM 836 C CA . CYS A 1 104 ? 16.317 -5.566 0.429 1.00 36.88 104 CYS A CA 1
ATOM 837 C C . CYS A 1 104 ? 15.641 -4.947 1.680 1.00 36.88 104 CYS A C 1
ATOM 839 O O . CYS A 1 104 ? 14.423 -4.952 1.829 1.00 36.88 104 CYS A O 1
ATOM 841 N N . LYS A 1 105 ? 16.426 -4.298 2.553 1.00 34.59 105 LYS A N 1
ATOM 842 C CA . LYS A 1 105 ? 15.974 -3.133 3.342 1.00 34.59 105 LYS A CA 1
ATOM 843 C C . LYS A 1 105 ? 16.105 -1.855 2.495 1.00 34.59 105 LYS A C 1
ATOM 845 O O . LYS A 1 105 ? 16.574 -0.823 2.970 1.00 34.59 105 LYS A O 1
ATOM 850 N N . PHE A 1 106 ? 15.714 -1.914 1.221 1.00 36.97 106 PHE A N 1
ATOM 851 C CA . PHE A 1 106 ? 15.759 -0.771 0.306 1.00 36.97 106 PHE A CA 1
ATOM 852 C C . PHE A 1 106 ? 14.414 -0.050 0.269 1.00 36.97 106 PHE A C 1
ATOM 854 O O . PHE A 1 106 ? 13.759 0.048 -0.756 1.00 36.97 106 PHE A O 1
ATOM 861 N N . TYR A 1 107 ? 14.051 0.513 1.416 1.00 34.34 107 TYR A N 1
ATOM 862 C CA . TYR A 1 107 ? 13.259 1.733 1.467 1.00 34.34 107 TYR A CA 1
ATOM 863 C C . TYR A 1 107 ? 13.924 2.665 2.475 1.00 34.34 107 TYR A C 1
ATOM 865 O O . TYR A 1 107 ? 13.553 2.747 3.642 1.00 34.34 107 TYR A O 1
ATOM 873 N N . LYS A 1 108 ? 14.956 3.377 2.020 1.00 28.05 108 LYS A N 1
ATOM 874 C CA . LYS A 1 108 ? 15.331 4.644 2.642 1.00 28.05 108 LYS A CA 1
ATOM 875 C C . LYS A 1 108 ? 15.196 5.741 1.604 1.00 28.05 108 LYS A C 1
ATOM 877 O O . LYS A 1 108 ? 16.013 5.850 0.702 1.00 28.05 108 LYS A O 1
ATOM 882 N N . SER A 1 109 ? 14.121 6.509 1.797 1.00 27.86 109 SER A N 1
ATOM 883 C CA . SER A 1 109 ? 13.943 7.921 1.449 1.00 27.86 109 SER A CA 1
ATOM 884 C C . SER A 1 109 ? 14.245 8.337 0.008 1.00 27.86 109 SER A C 1
ATOM 886 O O . SER A 1 109 ? 15.393 8.345 -0.408 1.00 27.86 109 SER A O 1
ATOM 888 N N . TYR A 1 110 ? 13.209 8.820 -0.685 1.00 29.03 110 TYR A N 1
ATOM 889 C CA . TYR A 1 110 ? 13.308 9.805 -1.770 1.00 29.03 110 TYR A CA 1
ATOM 890 C C . TYR A 1 110 ? 14.486 9.631 -2.744 1.00 29.03 110 TYR A C 1
ATOM 892 O O . TYR A 1 110 ? 15.564 10.185 -2.552 1.00 29.03 110 TYR A O 1
ATOM 900 N N . GLY A 1 111 ? 14.228 8.951 -3.862 1.00 32.81 111 GLY A N 1
ATOM 901 C CA . GLY A 1 111 ? 14.954 9.180 -5.116 1.00 32.81 111 GLY A CA 1
ATOM 902 C C . GLY A 1 111 ? 16.410 8.713 -5.193 1.00 32.81 111 GLY A C 1
ATOM 903 O O . GLY A 1 111 ? 16.946 8.711 -6.292 1.00 32.81 111 GLY A O 1
ATOM 904 N N . ASN A 1 112 ? 17.031 8.259 -4.102 1.00 29.84 112 ASN A N 1
ATOM 905 C CA . ASN A 1 112 ? 18.421 7.801 -4.112 1.00 29.84 112 ASN A CA 1
ATOM 906 C C . ASN A 1 112 ? 18.524 6.326 -3.722 1.00 29.84 112 ASN A C 1
ATOM 908 O O . ASN A 1 112 ? 18.871 5.967 -2.597 1.00 29.84 112 ASN A O 1
ATOM 912 N N . LEU A 1 113 ? 18.249 5.455 -4.694 1.00 40.28 113 LEU A N 1
ATOM 913 C CA . LEU A 1 113 ? 18.667 4.060 -4.624 1.00 40.28 113 LEU A CA 1
ATOM 914 C C . LEU A 1 113 ? 20.189 4.008 -4.789 1.00 40.28 113 LEU A C 1
ATOM 916 O O . LEU A 1 113 ? 20.717 4.303 -5.862 1.00 40.28 113 LEU A O 1
ATOM 920 N N . TYR A 1 114 ? 20.900 3.608 -3.734 1.00 35.53 114 TYR A N 1
ATOM 921 C CA . TYR A 1 114 ? 22.279 3.150 -3.872 1.00 35.53 114 TYR A CA 1
ATOM 922 C C . TYR A 1 114 ? 22.258 1.854 -4.685 1.00 35.53 114 TYR A C 1
ATOM 924 O O . TYR A 1 114 ? 22.044 0.768 -4.151 1.00 35.53 114 TYR A O 1
ATOM 932 N N . LEU A 1 115 ? 22.452 1.978 -5.998 1.00 46.16 115 LEU A N 1
ATOM 933 C CA . LEU A 1 115 ? 22.678 0.848 -6.889 1.00 46.16 115 LEU A CA 1
ATOM 934 C C . LEU A 1 115 ? 24.034 0.227 -6.536 1.00 46.16 115 LEU A C 1
ATOM 936 O O . LEU A 1 115 ? 25.062 0.595 -7.105 1.00 46.16 115 LEU A O 1
ATOM 940 N N . SER A 1 116 ? 24.061 -0.690 -5.568 1.00 41.81 116 SER A N 1
ATOM 941 C CA . SER A 1 116 ? 25.274 -1.450 -5.281 1.00 41.81 116 SER A CA 1
ATOM 942 C C . SER A 1 116 ? 25.660 -2.296 -6.506 1.00 41.81 116 SER A C 1
ATOM 944 O O . SER A 1 116 ? 24.839 -2.624 -7.378 1.00 41.81 116 SER A O 1
ATOM 946 N N . LYS A 1 117 ? 26.946 -2.656 -6.599 1.00 48.12 117 LYS A N 1
ATOM 947 C CA . LYS A 1 117 ? 27.451 -3.556 -7.652 1.00 48.12 117 LYS A CA 1
ATOM 948 C C . LYS A 1 117 ? 26.787 -4.941 -7.607 1.00 48.12 117 LYS A C 1
ATOM 950 O O . LYS A 1 117 ? 26.793 -5.634 -8.616 1.00 48.12 117 LYS A O 1
ATOM 955 N N . GLU A 1 118 ? 26.183 -5.293 -6.476 1.00 48.56 118 GLU A N 1
ATOM 956 C CA . GLU A 1 118 ? 25.653 -6.620 -6.155 1.00 48.56 118 GLU A CA 1
ATOM 957 C C . GLU A 1 118 ? 24.169 -6.797 -6.519 1.00 48.56 118 GLU A C 1
ATOM 959 O O . GLU A 1 118 ? 23.697 -7.929 -6.587 1.00 48.56 118 GLU A O 1
ATOM 964 N N . ILE A 1 119 ? 23.436 -5.710 -6.805 1.00 60.66 119 ILE A N 1
ATOM 965 C CA . ILE A 1 119 ? 22.027 -5.791 -7.222 1.00 60.66 119 ILE A CA 1
ATOM 966 C C . ILE A 1 119 ? 21.943 -6.313 -8.661 1.00 60.66 119 ILE A C 1
ATOM 968 O O . ILE A 1 119 ? 22.542 -5.739 -9.585 1.00 60.66 119 ILE A O 1
ATOM 972 N N . GLY A 1 120 ? 21.158 -7.376 -8.844 1.00 70.69 120 GLY A N 1
ATOM 973 C CA . GLY A 1 120 ? 20.917 -7.999 -10.142 1.00 70.69 120 GLY A CA 1
ATOM 974 C C . GLY A 1 120 ? 20.255 -7.056 -11.158 1.00 70.69 120 GLY A C 1
ATOM 975 O O . GLY A 1 120 ? 19.482 -6.164 -10.803 1.00 70.69 120 GLY A O 1
ATOM 976 N N . LEU A 1 121 ? 20.574 -7.235 -12.447 1.00 74.12 121 LEU A N 1
ATOM 977 C CA . LEU A 1 121 ? 20.138 -6.348 -13.538 1.00 74.12 121 LEU A CA 1
ATOM 978 C C . LEU A 1 121 ? 18.610 -6.197 -13.615 1.00 74.12 121 LEU A C 1
ATOM 980 O O . LEU A 1 121 ? 18.129 -5.110 -13.928 1.00 74.12 121 LEU A O 1
ATOM 984 N N . PHE A 1 122 ? 17.853 -7.243 -13.276 1.00 77.31 122 PHE A N 1
ATOM 985 C CA . PHE A 1 122 ? 16.394 -7.198 -13.313 1.00 77.31 122 PHE A CA 1
ATOM 986 C C . PHE A 1 122 ? 15.824 -6.247 -12.255 1.00 77.31 122 PHE A C 1
ATOM 988 O O . PHE A 1 122 ? 15.010 -5.387 -12.571 1.00 77.31 122 PHE A O 1
ATOM 995 N N . ILE A 1 123 ? 16.326 -6.311 -11.017 1.00 77.69 123 ILE A N 1
ATOM 996 C CA . ILE A 1 123 ? 15.923 -5.390 -9.940 1.00 77.69 123 ILE A CA 1
ATOM 997 C C . ILE A 1 123 ? 16.301 -3.946 -10.291 1.00 77.69 123 ILE A C 1
ATOM 999 O O . ILE A 1 123 ? 15.531 -3.022 -10.013 1.00 77.69 123 ILE A O 1
ATOM 1003 N N . LYS A 1 124 ? 17.451 -3.735 -10.950 1.00 77.38 124 LYS A N 1
ATOM 1004 C CA . LYS A 1 124 ? 17.837 -2.411 -11.467 1.00 77.38 124 LYS A CA 1
ATOM 1005 C C . LYS A 1 124 ? 16.846 -1.912 -12.515 1.00 77.38 124 LYS A C 1
ATOM 1007 O O . LYS A 1 124 ? 16.405 -0.771 -12.422 1.00 77.38 124 LYS A O 1
ATOM 1012 N N . ALA A 1 125 ? 16.471 -2.762 -13.471 1.00 79.00 125 ALA A N 1
ATOM 1013 C CA . ALA A 1 125 ? 15.493 -2.425 -14.499 1.00 79.00 125 ALA A CA 1
ATOM 1014 C C . ALA A 1 125 ? 14.122 -2.084 -13.893 1.00 79.00 125 ALA A C 1
ATOM 1016 O O . ALA A 1 125 ? 13.579 -1.028 -14.209 1.00 79.00 125 ALA A O 1
ATOM 1017 N N . ILE A 1 126 ? 13.615 -2.899 -12.956 1.00 82.19 126 ILE A N 1
ATOM 1018 C CA . ILE A 1 126 ? 12.366 -2.618 -12.227 1.00 82.19 126 ILE A CA 1
ATOM 1019 C C . ILE A 1 126 ? 12.462 -1.260 -11.534 1.00 82.19 126 ILE A C 1
ATOM 1021 O O . ILE A 1 126 ? 11.609 -0.407 -11.731 1.00 82.19 126 ILE A O 1
ATOM 1025 N N . SER A 1 127 ? 13.536 -1.020 -10.782 1.00 77.88 127 SER A N 1
ATOM 1026 C CA . SER A 1 127 ? 13.715 0.218 -10.018 1.00 77.88 127 SER A CA 1
ATOM 1027 C C . SER A 1 127 ? 13.738 1.481 -10.884 1.00 77.88 127 SER A C 1
ATOM 1029 O O . SER A 1 127 ? 13.345 2.550 -10.420 1.00 77.88 127 SER A O 1
ATOM 1031 N N . LEU A 1 128 ? 14.221 1.376 -12.124 1.00 79.06 128 LEU A N 1
ATOM 1032 C CA . LEU A 1 128 ? 14.341 2.502 -13.049 1.00 79.06 128 LEU A CA 1
ATOM 1033 C C . LEU A 1 128 ? 13.085 2.705 -13.905 1.00 79.06 128 LEU A C 1
ATOM 1035 O O . LEU A 1 128 ? 12.710 3.846 -14.166 1.00 79.06 128 LEU A O 1
ATOM 1039 N N . LEU A 1 129 ? 12.443 1.619 -14.343 1.00 79.50 129 LEU A N 1
ATOM 1040 C CA . LEU A 1 129 ? 11.289 1.663 -15.247 1.00 79.50 129 LEU A CA 1
ATOM 1041 C C . LEU A 1 129 ? 9.950 1.687 -14.507 1.00 79.50 129 LEU A C 1
ATOM 1043 O O . LEU A 1 129 ? 9.021 2.362 -14.942 1.00 79.50 129 LEU A O 1
ATOM 1047 N N . ASN A 1 130 ? 9.862 1.003 -13.368 1.00 79.75 130 ASN A N 1
ATOM 1048 C CA . ASN A 1 130 ? 8.706 1.004 -12.481 1.00 79.75 130 ASN A CA 1
ATOM 1049 C C . ASN A 1 130 ? 9.152 1.075 -11.014 1.00 79.75 130 ASN A C 1
ATOM 1051 O O . ASN A 1 130 ? 9.015 0.131 -10.233 1.00 79.75 130 ASN A O 1
ATOM 1055 N N . SER A 1 131 ? 9.644 2.252 -10.627 1.00 76.25 131 SER A N 1
ATOM 1056 C CA . SER A 1 131 ? 10.108 2.546 -9.266 1.00 76.25 131 SER A CA 1
ATOM 1057 C C . SER A 1 131 ? 9.042 2.384 -8.175 1.00 76.25 131 SER A C 1
ATOM 1059 O O . SER A 1 131 ? 9.370 2.437 -6.994 1.00 76.25 131 SER A O 1
ATOM 1061 N N . LYS A 1 132 ? 7.769 2.213 -8.548 1.00 80.50 132 LYS A N 1
ATOM 1062 C CA . LYS A 1 132 ? 6.625 2.179 -7.627 1.00 80.50 132 LYS A CA 1
ATOM 1063 C C . LYS A 1 132 ? 6.242 0.767 -7.197 1.00 80.50 132 LYS A C 1
ATOM 1065 O O . LYS A 1 132 ? 5.565 0.616 -6.180 1.00 80.50 132 LYS A O 1
ATOM 1070 N N . SER A 1 133 ? 6.661 -0.235 -7.965 1.00 82.62 133 SER A N 1
ATOM 1071 C CA . SER A 1 133 ? 6.381 -1.636 -7.674 1.00 82.62 133 SER A CA 1
ATOM 1072 C C . SER A 1 133 ? 6.982 -2.081 -6.350 1.00 82.62 133 SER A C 1
ATOM 1074 O O . SER A 1 133 ? 8.111 -1.728 -6.009 1.00 82.62 133 SER A O 1
ATOM 1076 N N . ILE A 1 134 ? 6.235 -2.910 -5.623 1.00 88.19 134 ILE A N 1
ATOM 1077 C CA . ILE A 1 134 ? 6.700 -3.489 -4.363 1.00 88.19 134 ILE A CA 1
ATOM 1078 C C . ILE A 1 134 ? 7.475 -4.763 -4.670 1.00 88.19 134 ILE A C 1
ATOM 1080 O O . ILE A 1 134 ? 6.914 -5.703 -5.222 1.00 88.19 134 ILE A O 1
ATOM 1084 N N . ILE A 1 135 ? 8.753 -4.810 -4.312 1.00 86.06 135 ILE A N 1
ATOM 1085 C CA . ILE A 1 135 ? 9.600 -5.989 -4.507 1.00 86.06 135 ILE A CA 1
ATOM 1086 C C . ILE A 1 135 ? 9.833 -6.635 -3.147 1.00 86.06 135 ILE A C 1
ATOM 1088 O O . ILE A 1 135 ? 10.289 -5.954 -2.234 1.00 86.06 135 ILE A O 1
ATOM 1092 N N . GLU A 1 136 ? 9.576 -7.935 -3.029 1.00 83.38 136 GLU A N 1
ATOM 1093 C CA . GLU A 1 136 ? 10.043 -8.739 -1.902 1.00 83.38 136 GLU A CA 1
ATOM 1094 C C . GLU A 1 136 ? 10.752 -10.015 -2.346 1.00 83.38 136 GLU A C 1
ATOM 1096 O O . GLU A 1 136 ? 10.610 -10.492 -3.475 1.00 83.38 136 GLU A O 1
ATOM 1101 N N . SER A 1 137 ? 11.546 -10.572 -1.434 1.00 78.12 137 SER A N 1
ATOM 1102 C CA . SER A 1 137 ? 12.202 -11.858 -1.650 1.00 78.12 137 SER A CA 1
ATOM 1103 C C . SER A 1 137 ? 11.330 -13.000 -1.150 1.00 78.12 137 SER A C 1
ATOM 1105 O O . SER A 1 137 ? 10.754 -12.906 -0.065 1.00 78.12 137 SER A O 1
ATOM 1107 N N . HIS A 1 138 ? 11.333 -14.116 -1.874 1.00 76.25 138 HIS A N 1
ATOM 1108 C CA . HIS A 1 138 ? 10.616 -15.327 -1.477 1.00 76.25 138 HIS A CA 1
ATOM 1109 C C . HIS A 1 138 ? 10.933 -15.779 -0.041 1.00 76.25 138 HIS A C 1
ATOM 1111 O O . HIS A 1 138 ? 10.016 -15.982 0.739 1.00 76.25 138 HIS A O 1
ATOM 1117 N N . SER A 1 139 ? 12.205 -15.803 0.369 1.00 73.31 139 SER A N 1
ATOM 1118 C CA . SER A 1 139 ? 12.604 -16.230 1.724 1.00 73.31 139 SER A CA 1
ATOM 1119 C C . SER A 1 139 ? 12.081 -15.345 2.864 1.00 73.31 139 SER A C 1
ATOM 1121 O O . SER A 1 139 ? 12.118 -15.747 4.022 1.00 73.31 139 SER A O 1
ATOM 1123 N N . ARG A 1 140 ? 11.614 -14.128 2.560 1.00 76.69 140 ARG A N 1
ATOM 1124 C CA . ARG A 1 140 ? 11.060 -13.186 3.545 1.00 76.69 140 ARG A CA 1
ATOM 1125 C C . ARG A 1 140 ? 9.539 -13.198 3.577 1.00 76.69 140 ARG A C 1
ATOM 1127 O O . ARG A 1 140 ? 8.970 -12.795 4.583 1.00 76.69 140 ARG A O 1
ATOM 1134 N N . ILE A 1 141 ? 8.881 -13.654 2.510 1.00 80.38 141 ILE A N 1
ATOM 1135 C CA . ILE A 1 141 ? 7.414 -13.657 2.429 1.00 80.38 141 ILE A CA 1
ATOM 1136 C C . ILE A 1 141 ? 6.775 -14.692 3.365 1.00 80.38 141 ILE A C 1
ATOM 1138 O O . ILE A 1 141 ? 5.566 -14.659 3.589 1.00 80.38 141 ILE A O 1
ATOM 1142 N N . ASP A 1 142 ? 7.572 -15.608 3.914 1.00 76.12 142 ASP A N 1
ATOM 1143 C CA . ASP A 1 142 ? 7.143 -16.548 4.951 1.00 76.12 142 ASP A CA 1
ATOM 1144 C C . ASP A 1 142 ? 6.987 -15.891 6.322 1.00 76.12 142 ASP A C 1
ATOM 1146 O O . ASP A 1 142 ? 6.184 -16.352 7.135 1.00 76.12 142 ASP A O 1
ATOM 1150 N N . ASP A 1 143 ? 7.674 -14.772 6.565 1.00 81.00 143 ASP A N 1
ATOM 1151 C CA . ASP A 1 143 ? 7.403 -13.950 7.734 1.00 81.00 143 ASP A CA 1
ATOM 1152 C C . ASP A 1 143 ? 6.023 -13.299 7.583 1.00 81.00 143 ASP A C 1
ATOM 1154 O O . ASP A 1 143 ? 5.754 -12.543 6.645 1.00 81.00 143 ASP A O 1
ATOM 1158 N N . ILE A 1 144 ? 5.141 -13.597 8.536 1.00 81.94 144 ILE A N 1
ATOM 1159 C CA . ILE A 1 144 ? 3.750 -13.137 8.541 1.00 81.94 144 ILE A CA 1
ATOM 1160 C C . ILE A 1 144 ? 3.685 -11.609 8.480 1.00 81.94 144 ILE A C 1
ATOM 1162 O O . ILE A 1 144 ? 2.901 -11.069 7.706 1.00 81.94 144 ILE A O 1
ATOM 1166 N N . SER A 1 145 ? 4.527 -10.899 9.231 1.00 82.88 145 SER A N 1
ATOM 1167 C CA . SER A 1 145 ? 4.510 -9.433 9.269 1.00 82.88 145 SER A CA 1
ATOM 1168 C C . SER A 1 145 ? 4.932 -8.840 7.924 1.00 82.88 145 SER A C 1
ATOM 1170 O O . SER A 1 145 ? 4.317 -7.888 7.441 1.00 8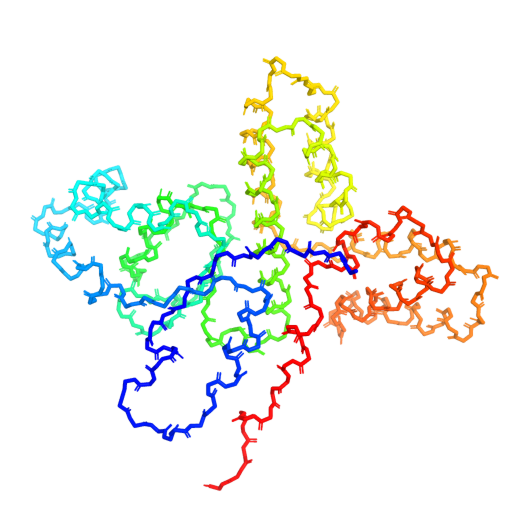2.88 145 SER A O 1
ATOM 1172 N N . ILE A 1 146 ? 5.947 -9.431 7.284 1.00 83.69 146 ILE A N 1
ATOM 1173 C CA . ILE A 1 146 ? 6.398 -9.022 5.946 1.00 83.69 146 ILE A CA 1
ATOM 1174 C C . ILE A 1 146 ? 5.314 -9.312 4.905 1.00 83.69 146 ILE A C 1
ATOM 1176 O O . ILE A 1 146 ? 5.014 -8.447 4.079 1.00 83.69 146 ILE A O 1
ATOM 1180 N N . ARG A 1 147 ? 4.680 -10.487 4.965 1.00 86.12 147 ARG A N 1
ATOM 1181 C CA . ARG A 1 147 ? 3.573 -10.870 4.079 1.00 86.12 147 ARG A CA 1
ATOM 1182 C C . ARG A 1 147 ? 2.391 -9.915 4.200 1.00 86.12 147 ARG A C 1
ATOM 1184 O O . ARG A 1 147 ? 1.884 -9.445 3.183 1.00 86.12 147 ARG A O 1
ATOM 1191 N N . GLU A 1 148 ? 1.968 -9.594 5.422 1.00 88.06 148 GLU A N 1
ATOM 1192 C CA . GLU A 1 148 ? 0.869 -8.656 5.667 1.00 88.06 148 GLU A CA 1
ATOM 1193 C C . GLU A 1 148 ? 1.157 -7.274 5.077 1.00 88.06 148 GLU A C 1
ATOM 1195 O O . GLU A 1 148 ? 0.265 -6.637 4.509 1.00 88.06 148 GLU A O 1
ATOM 1200 N N . GLU A 1 149 ? 2.388 -6.792 5.228 1.00 89.44 149 GLU A N 1
ATOM 1201 C CA . GLU A 1 149 ? 2.798 -5.494 4.705 1.00 89.44 149 GLU A CA 1
ATOM 1202 C C . GLU A 1 149 ? 2.876 -5.510 3.174 1.00 89.44 149 GLU A C 1
ATOM 1204 O O . GLU A 1 149 ? 2.340 -4.617 2.515 1.00 89.44 149 GLU A O 1
ATOM 1209 N N . PHE A 1 150 ? 3.461 -6.559 2.594 1.00 90.31 150 PHE A N 1
ATOM 1210 C CA . PHE A 1 150 ? 3.530 -6.754 1.150 1.00 90.31 150 PHE A CA 1
ATOM 1211 C C . PHE A 1 150 ? 2.134 -6.763 0.513 1.00 90.31 150 PHE A C 1
ATOM 1213 O O . PHE A 1 150 ? 1.850 -5.948 -0.369 1.00 90.31 150 PHE A O 1
ATOM 1220 N N . LEU A 1 151 ? 1.234 -7.621 1.011 1.00 91.88 151 LEU A N 1
ATOM 1221 C CA . LEU A 1 151 ? -0.139 -7.739 0.514 1.00 91.88 151 LEU A CA 1
ATOM 1222 C C . LEU A 1 151 ? -0.879 -6.401 0.605 1.00 91.88 151 LEU A C 1
ATOM 1224 O O . LEU A 1 151 ? -1.512 -5.954 -0.352 1.00 91.88 151 LEU A O 1
ATOM 1228 N N . ARG A 1 152 ? -0.761 -5.707 1.737 1.00 93.31 152 ARG A N 1
ATOM 1229 C CA . ARG A 1 152 ? -1.393 -4.399 1.947 1.00 93.31 152 ARG A CA 1
ATOM 1230 C C . ARG A 1 152 ? -0.954 -3.373 0.909 1.00 93.31 152 ARG A C 1
ATOM 1232 O O . ARG A 1 152 ? -1.810 -2.667 0.370 1.00 93.31 152 ARG A O 1
ATOM 1239 N N . LYS A 1 153 ? 0.344 -3.309 0.600 1.00 94.06 153 LYS A N 1
ATOM 1240 C CA . LYS A 1 153 ? 0.870 -2.372 -0.398 1.00 94.06 153 LYS A CA 1
ATOM 1241 C C . LYS A 1 153 ? 0.414 -2.729 -1.813 1.00 94.06 153 LYS A C 1
ATOM 1243 O O . LYS A 1 153 ? -0.110 -1.850 -2.495 1.00 94.06 153 LYS A O 1
ATOM 1248 N N . ILE A 1 154 ? 0.532 -3.991 -2.243 1.00 94.25 154 ILE A N 1
ATOM 1249 C CA . ILE A 1 154 ? 0.158 -4.374 -3.619 1.00 94.25 154 ILE A CA 1
ATOM 1250 C C . ILE A 1 154 ? -1.346 -4.210 -3.878 1.00 94.25 154 ILE A C 1
ATOM 1252 O O . ILE A 1 154 ? -1.735 -3.746 -4.946 1.00 94.25 154 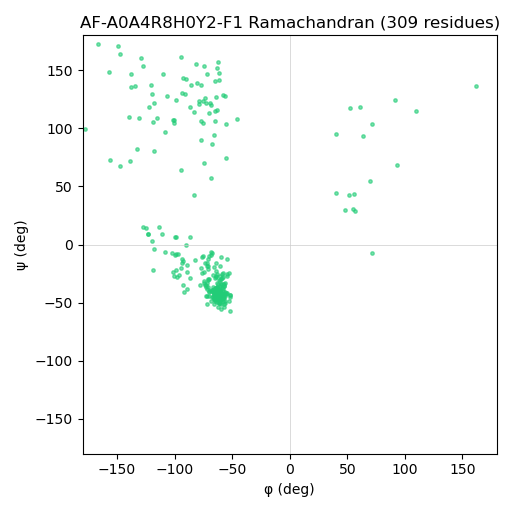ILE A O 1
ATOM 1256 N N . PHE A 1 155 ? -2.212 -4.504 -2.900 1.00 95.50 155 PHE A N 1
ATOM 1257 C CA . PHE A 1 155 ? -3.660 -4.318 -3.055 1.00 95.50 155 PHE A CA 1
ATOM 1258 C C . PHE A 1 155 ? -4.055 -2.841 -3.077 1.00 95.50 155 PHE A C 1
ATOM 1260 O O . PHE A 1 155 ? -4.959 -2.447 -3.824 1.00 95.50 155 PHE A O 1
ATOM 1267 N N . LEU A 1 156 ? -3.377 -2.003 -2.287 1.00 95.50 156 LEU A N 1
ATOM 1268 C CA . LEU A 1 156 ? -3.588 -0.562 -2.336 1.00 95.50 156 LEU A CA 1
ATOM 1269 C C . LEU A 1 156 ? -3.151 0.015 -3.688 1.00 95.50 156 LEU A C 1
ATOM 1271 O O . LEU A 1 156 ? -3.890 0.822 -4.262 1.00 95.50 156 LEU A O 1
ATOM 1275 N N . TRP A 1 157 ? -2.012 -0.445 -4.217 1.00 93.62 157 TRP A N 1
ATOM 1276 C CA . TRP A 1 157 ? -1.517 -0.046 -5.532 1.00 93.62 157 TRP A CA 1
ATOM 1277 C C . TRP A 1 157 ? -2.414 -0.495 -6.671 1.00 93.62 157 TRP A C 1
ATOM 1279 O O . TRP A 1 157 ? -2.835 0.352 -7.456 1.00 93.62 157 TRP A O 1
ATOM 1289 N N . ALA A 1 158 ? -2.826 -1.761 -6.697 1.00 94.69 158 ALA A N 1
ATOM 1290 C CA . ALA A 1 158 ? -3.745 -2.283 -7.704 1.00 94.69 158 ALA A CA 1
ATOM 1291 C C . ALA A 1 158 ? -5.046 -1.470 -7.754 1.00 94.69 158 ALA A C 1
ATOM 1293 O O . ALA A 1 158 ? -5.555 -1.097 -8.817 1.00 94.69 158 ALA A O 1
ATOM 1294 N N . ARG A 1 159 ? -5.574 -1.115 -6.577 1.00 95.31 159 ARG A N 1
ATOM 1295 C CA . ARG A 1 159 ? -6.758 -0.265 -6.468 1.00 95.31 159 ARG A CA 1
ATOM 1296 C C . ARG A 1 159 ? -6.487 1.148 -6.987 1.00 95.31 159 ARG A C 1
ATOM 1298 O O . ARG A 1 159 ? -7.350 1.689 -7.672 1.00 95.31 159 ARG A O 1
ATOM 1305 N N . PHE A 1 160 ? -5.329 1.746 -6.713 1.00 95.81 160 PHE A N 1
ATOM 1306 C CA . PHE A 1 160 ? -4.985 3.066 -7.249 1.00 95.81 160 PHE A CA 1
ATOM 1307 C C . PHE A 1 160 ? -4.754 3.042 -8.770 1.00 95.81 160 PHE A C 1
ATOM 1309 O O . PHE A 1 160 ? -5.264 3.907 -9.478 1.00 95.81 160 PHE A O 1
ATOM 1316 N N . ARG A 1 161 ? -4.118 1.994 -9.299 1.00 93.81 161 ARG A N 1
ATOM 1317 C CA . ARG A 1 161 ? -3.977 1.745 -10.739 1.00 93.81 161 ARG A CA 1
ATOM 1318 C C . ARG A 1 161 ? -5.335 1.726 -11.442 1.00 93.81 161 ARG A C 1
ATOM 1320 O O . ARG A 1 161 ? -5.500 2.349 -12.488 1.00 93.81 161 ARG A O 1
ATOM 1327 N N . SER A 1 162 ? -6.355 1.103 -10.841 1.00 94.19 162 SER A N 1
ATOM 1328 C CA . SER A 1 162 ? -7.724 1.146 -11.386 1.00 94.19 162 SER A CA 1
ATOM 1329 C C . SER A 1 162 ? -8.331 2.558 -11.413 1.00 94.19 162 SER A C 1
ATOM 1331 O O . SER A 1 162 ? -9.061 2.896 -12.345 1.00 94.19 162 SER A O 1
ATOM 1333 N N . VAL A 1 163 ? -7.989 3.412 -10.439 1.00 95.81 163 VAL A N 1
ATOM 1334 C CA . VAL A 1 163 ? -8.404 4.825 -10.417 1.00 95.81 163 VAL A CA 1
ATOM 1335 C C . VAL A 1 163 ? -7.756 5.576 -11.571 1.00 95.81 163 VAL A C 1
ATOM 1337 O O . VAL A 1 163 ? -8.466 6.269 -12.299 1.00 95.81 163 VAL A O 1
ATOM 1340 N N . GLN A 1 164 ? -6.448 5.394 -11.775 1.00 94.12 164 GLN A N 1
ATOM 1341 C CA . GLN A 1 164 ? -5.718 6.008 -12.885 1.00 94.12 164 GLN A CA 1
ATOM 1342 C C . GLN A 1 164 ? -6.307 5.591 -14.236 1.00 94.12 164 GLN A C 1
ATOM 1344 O O . GLN A 1 164 ? -6.620 6.458 -15.046 1.00 94.12 164 GLN A O 1
ATOM 1349 N N . LYS A 1 165 ? -6.565 4.290 -14.440 1.00 93.56 165 LYS A N 1
ATOM 1350 C CA . LYS A 1 165 ? -7.203 3.776 -15.665 1.00 93.56 165 LYS A CA 1
ATOM 1351 C C . LYS A 1 165 ? -8.606 4.343 -15.887 1.00 93.56 165 LYS A C 1
ATOM 1353 O O . LYS A 1 165 ? -8.979 4.619 -17.019 1.00 93.56 165 LYS A O 1
ATOM 1358 N N . SER A 1 166 ? -9.382 4.538 -14.818 1.00 95.12 166 SER A N 1
ATOM 1359 C CA . SER A 1 166 ? -10.727 5.121 -14.927 1.00 95.12 166 SER A CA 1
ATOM 1360 C C . SER A 1 166 ? -10.725 6.610 -15.281 1.00 95.12 166 SER A C 1
ATOM 1362 O O . SER A 1 166 ? -11.759 7.118 -15.705 1.00 95.12 166 SER A O 1
ATOM 1364 N N . ASN A 1 167 ? -9.604 7.305 -15.040 1.00 93.00 167 ASN A N 1
ATOM 1365 C CA . ASN A 1 167 ? -9.450 8.755 -15.165 1.00 93.00 167 ASN A CA 1
ATOM 1366 C C . ASN A 1 167 ? -10.676 9.540 -14.652 1.00 93.00 167 ASN A C 1
ATOM 1368 O O . ASN A 1 167 ? -11.177 10.457 -15.301 1.00 93.00 167 ASN A O 1
ATOM 1372 N N . SER A 1 168 ? -11.201 9.135 -13.489 1.00 96.06 168 SER A N 1
ATOM 1373 C CA . SER A 1 168 ? -12.435 9.678 -12.919 1.00 96.06 168 SER A CA 1
ATOM 1374 C C . SER A 1 168 ? -12.191 10.306 -11.554 1.00 96.06 168 SER A C 1
ATOM 1376 O O . SER A 1 168 ? -11.622 9.687 -10.648 1.00 96.06 168 SER A O 1
ATOM 1378 N N . LEU A 1 169 ? -12.678 11.540 -11.397 1.00 96.12 169 LEU A N 1
ATOM 1379 C CA . LEU A 1 169 ? -12.634 12.265 -10.131 1.00 96.12 169 LEU A CA 1
ATOM 1380 C C . LEU A 1 169 ? -13.401 11.511 -9.036 1.00 96.12 169 LEU A C 1
ATOM 1382 O O . LEU A 1 169 ? -12.907 11.384 -7.919 1.00 96.12 169 LEU A O 1
ATOM 1386 N N . ASP A 1 170 ? -14.557 10.934 -9.366 1.00 97.06 170 ASP A N 1
ATOM 1387 C CA . ASP A 1 170 ? -15.368 10.176 -8.409 1.00 97.06 170 ASP A CA 1
ATOM 1388 C C . ASP A 1 170 ? -14.637 8.914 -7.940 1.00 97.06 170 ASP A C 1
ATOM 1390 O O . ASP A 1 170 ? -14.645 8.581 -6.752 1.00 97.06 170 ASP A O 1
ATOM 1394 N N . SER A 1 171 ? -13.943 8.227 -8.853 1.00 97.00 171 SER A N 1
ATOM 1395 C CA . SER A 1 171 ? -13.100 7.075 -8.515 1.00 97.00 171 SER A CA 1
ATOM 1396 C C . SER A 1 171 ? -11.966 7.469 -7.565 1.00 97.00 171 SER A C 1
ATOM 1398 O O . SER A 1 171 ? -11.702 6.742 -6.605 1.00 97.00 171 SER A O 1
ATOM 1400 N N . LEU A 1 172 ? -11.338 8.631 -7.775 1.00 97.88 172 LEU A N 1
ATOM 1401 C CA . LEU A 1 172 ? -10.296 9.160 -6.892 1.00 97.88 172 LEU A CA 1
ATOM 1402 C C . LEU A 1 172 ? -10.842 9.528 -5.507 1.00 97.88 172 LEU A C 1
ATOM 1404 O O . LEU A 1 172 ? -10.254 9.145 -4.495 1.00 97.88 172 LEU A O 1
ATOM 1408 N N . LEU A 1 173 ? -11.984 10.213 -5.439 1.00 97.25 173 LEU A N 1
ATOM 1409 C CA . LEU A 1 173 ? -12.627 10.569 -4.172 1.00 97.25 173 LEU A CA 1
ATOM 1410 C C . LEU A 1 173 ? -13.016 9.316 -3.378 1.00 97.25 173 LEU A C 1
ATOM 1412 O O . LEU A 1 173 ? -12.707 9.212 -2.190 1.00 97.25 173 LEU A O 1
ATOM 1416 N N . ASN A 1 174 ? -13.610 8.323 -4.042 1.00 96.31 174 ASN A N 1
ATOM 1417 C CA . ASN A 1 174 ? -13.947 7.034 -3.439 1.00 96.31 174 ASN A CA 1
ATOM 1418 C C . ASN A 1 174 ? -12.702 6.251 -2.996 1.00 96.31 174 ASN A C 1
ATOM 1420 O O . ASN A 1 174 ? -12.720 5.572 -1.962 1.00 96.31 174 ASN A O 1
ATOM 1424 N N . PHE A 1 175 ? -11.612 6.327 -3.766 1.00 97.31 175 PHE A N 1
ATOM 1425 C CA . PHE A 1 175 ? -10.320 5.776 -3.377 1.00 97.31 175 PHE A CA 1
ATOM 1426 C C . PHE A 1 175 ? -9.824 6.402 -2.084 1.00 97.31 175 PHE A C 1
ATOM 1428 O O . PHE A 1 175 ? -9.569 5.690 -1.113 1.00 97.31 175 PHE A O 1
ATOM 1435 N N . HIS A 1 176 ? -9.730 7.725 -2.077 1.00 97.75 176 HIS A N 1
ATOM 1436 C CA . HIS A 1 176 ? -9.188 8.497 -0.979 1.00 97.75 176 HIS A CA 1
ATOM 1437 C C . HIS A 1 176 ? -10.006 8.291 0.301 1.00 97.75 176 HIS A C 1
ATOM 1439 O O . HIS A 1 176 ? -9.455 7.906 1.330 1.00 97.75 176 HIS A O 1
ATOM 1445 N N . GLN A 1 177 ? -11.334 8.427 0.226 1.00 96.06 177 GLN A N 1
ATOM 1446 C CA . GLN A 1 177 ? -12.232 8.222 1.365 1.00 96.06 177 GLN A CA 1
ATOM 1447 C C . GLN A 1 177 ? -12.100 6.826 1.983 1.00 96.06 177 GLN A C 1
ATOM 1449 O O . GLN A 1 177 ? -12.048 6.713 3.205 1.00 96.06 177 GLN A O 1
ATOM 1454 N N . GLY A 1 178 ? -12.016 5.772 1.165 1.00 96.00 178 GLY A N 1
ATOM 1455 C CA . GLY A 1 178 ? -11.897 4.393 1.650 1.00 96.00 178 GLY A CA 1
ATOM 1456 C C . GLY A 1 178 ? -10.514 4.019 2.191 1.00 96.00 178 GLY A C 1
ATOM 1457 O O . GLY A 1 178 ? -10.366 2.947 2.768 1.00 96.00 178 GLY A O 1
ATOM 1458 N N . ASN A 1 179 ? -9.498 4.863 2.005 1.00 97.06 179 ASN A N 1
ATOM 1459 C CA . ASN A 1 179 ? -8.116 4.566 2.388 1.00 97.06 179 ASN A CA 1
ATOM 1460 C C . ASN A 1 179 ? -7.537 5.555 3.414 1.00 97.06 179 ASN A C 1
ATOM 1462 O O . ASN A 1 179 ? -6.373 5.411 3.780 1.00 97.06 179 ASN A O 1
ATOM 1466 N N . LYS A 1 180 ? -8.319 6.526 3.914 1.00 96.75 180 LYS A N 1
ATOM 1467 C CA . LYS A 1 180 ? -7.830 7.573 4.831 1.00 96.75 180 LYS A CA 1
ATOM 1468 C C . LYS A 1 180 ? -7.109 7.011 6.052 1.00 96.75 180 LYS A C 1
ATOM 1470 O O . LYS A 1 180 ? -6.004 7.446 6.353 1.00 96.75 180 LYS A O 1
ATOM 1475 N N . LEU A 1 181 ? -7.716 6.028 6.724 1.00 97.56 181 LEU A N 1
ATOM 1476 C CA . LEU A 1 181 ? -7.114 5.413 7.910 1.00 97.56 181 LEU A CA 1
ATOM 1477 C C . LEU A 1 181 ? -5.828 4.655 7.564 1.00 97.56 181 LEU A C 1
ATOM 1479 O O . LEU A 1 181 ? -4.853 4.732 8.298 1.00 97.56 181 LEU A O 1
ATOM 1483 N N . LEU A 1 182 ? -5.802 3.961 6.425 1.00 96.94 182 LEU A N 1
ATOM 1484 C CA . LEU A 1 182 ? -4.620 3.221 5.993 1.00 96.94 182 LEU A CA 1
ATOM 1485 C C . LEU A 1 182 ? -3.454 4.166 5.677 1.00 96.94 182 LEU A C 1
ATOM 1487 O O . LEU A 1 182 ? -2.340 3.934 6.125 1.00 96.94 182 LEU A O 1
ATOM 1491 N N . ILE A 1 183 ? -3.716 5.266 4.975 1.00 97.44 183 ILE A N 1
ATOM 1492 C CA . ILE A 1 183 ? -2.702 6.281 4.667 1.00 97.44 183 ILE A CA 1
ATOM 1493 C C . ILE A 1 183 ? -2.228 6.985 5.948 1.00 97.44 183 ILE A C 1
ATOM 1495 O O . ILE A 1 183 ? -1.029 7.171 6.127 1.00 97.44 183 ILE A O 1
ATOM 1499 N N . PHE A 1 184 ? -3.136 7.322 6.871 1.00 97.62 184 PHE A N 1
ATOM 1500 C CA . PHE A 1 184 ? -2.760 7.900 8.168 1.00 97.62 184 PHE A CA 1
ATOM 1501 C C . PHE A 1 184 ? -1.859 6.958 8.981 1.00 97.62 184 PHE A C 1
ATOM 1503 O O . PHE A 1 184 ? -0.929 7.423 9.639 1.00 97.62 184 PHE A O 1
ATOM 1510 N N . ALA A 1 185 ? -2.076 5.640 8.894 1.00 97.06 185 ALA A N 1
ATOM 1511 C CA . ALA A 1 185 ? -1.215 4.649 9.537 1.00 97.06 185 ALA A CA 1
ATOM 1512 C C . ALA A 1 185 ? 0.243 4.729 9.038 1.00 97.06 185 ALA A C 1
ATOM 1514 O O . ALA A 1 185 ? 1.157 4.569 9.840 1.00 97.06 185 ALA A O 1
ATOM 1515 N N . TYR A 1 186 ? 0.471 5.061 7.761 1.00 95.69 186 TYR A N 1
ATOM 1516 C CA . TYR A 1 186 ? 1.810 5.333 7.212 1.00 95.69 186 TYR A CA 1
ATOM 1517 C C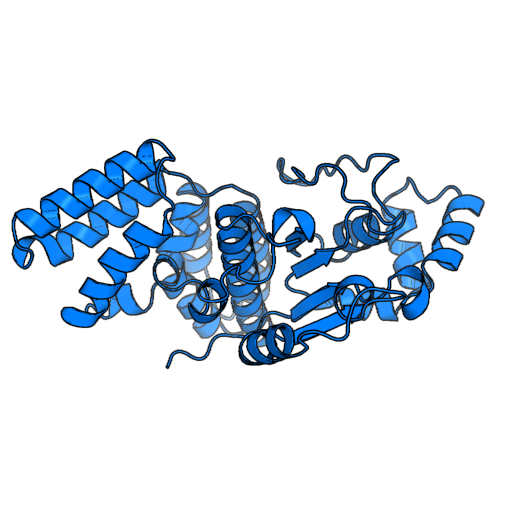 . TYR A 1 186 ? 2.372 6.708 7.607 1.00 95.69 186 TYR A C 1
ATOM 1519 O O . TYR A 1 186 ? 3.584 6.908 7.619 1.00 95.69 186 TYR A O 1
ATOM 1527 N N . GLY A 1 187 ? 1.513 7.676 7.933 1.00 95.81 187 GLY A N 1
ATOM 1528 C CA . GLY A 1 187 ? 1.930 8.992 8.413 1.00 95.81 187 GLY A CA 1
ATOM 1529 C C . GLY A 1 187 ? 0.830 10.047 8.304 1.00 95.81 187 GLY A C 1
ATOM 1530 O O . GLY A 1 187 ? 0.174 10.166 7.269 1.00 95.81 187 GLY A O 1
ATOM 1531 N N . SER A 1 188 ? 0.669 10.866 9.348 1.00 94.31 188 SER A N 1
ATOM 1532 C CA . SER A 1 188 ? -0.299 11.974 9.369 1.00 94.31 188 SER A CA 1
ATOM 1533 C C . SER A 1 188 ? -0.022 13.000 8.269 1.00 94.31 188 SER A C 1
ATOM 1535 O O . SER A 1 188 ? -0.930 13.378 7.534 1.00 94.31 188 SER A O 1
ATOM 1537 N N . LYS A 1 189 ? 1.255 13.342 8.067 1.00 96.06 189 LYS A N 1
ATOM 1538 C CA . LYS A 1 189 ? 1.701 14.245 7.001 1.00 96.06 189 LYS A CA 1
ATOM 1539 C C . LYS A 1 189 ? 1.185 13.824 5.619 1.00 96.06 189 LYS A C 1
ATOM 1541 O O . LYS A 1 189 ? 0.734 14.665 4.851 1.00 96.06 189 LYS A O 1
ATOM 1546 N N . TYR A 1 190 ? 1.224 12.530 5.294 1.00 96.00 190 TYR A N 1
ATOM 1547 C CA . TYR A 1 190 ? 0.804 12.055 3.973 1.00 96.00 190 TYR A CA 1
ATOM 1548 C C . TYR A 1 190 ? -0.697 12.216 3.753 1.00 96.00 190 TYR A C 1
ATOM 1550 O O . TYR A 1 190 ? -1.116 12.588 2.659 1.00 96.00 190 TYR A O 1
ATOM 1558 N N . ILE A 1 191 ? -1.521 11.949 4.773 1.00 96.44 191 ILE A N 1
ATOM 1559 C CA . ILE A 1 191 ? -2.966 12.129 4.625 1.00 96.44 191 ILE A CA 1
ATOM 1560 C C . ILE A 1 191 ? -3.352 13.611 4.584 1.00 96.44 191 ILE A C 1
ATOM 1562 O O . ILE A 1 191 ? -4.278 13.951 3.856 1.00 96.44 191 ILE A O 1
ATOM 1566 N N . GLU A 1 192 ? -2.643 14.487 5.302 1.00 96.50 192 GLU A N 1
ATOM 1567 C CA . GLU A 1 192 ? -2.838 15.943 5.250 1.00 96.50 192 GLU A CA 1
ATOM 1568 C C . GLU A 1 192 ? -2.553 16.482 3.846 1.00 96.50 192 GLU A C 1
ATOM 1570 O O . GLU A 1 192 ? -3.446 17.040 3.211 1.00 96.50 192 GLU A O 1
ATOM 1575 N N . GLU A 1 193 ? -1.372 16.185 3.299 1.00 96.88 193 GLU A N 1
ATOM 1576 C CA . GLU A 1 193 ? -0.998 16.592 1.940 1.00 96.88 193 GLU A CA 1
ATOM 1577 C C . GLU A 1 193 ? -1.973 16.050 0.878 1.00 96.88 193 GLU A C 1
ATOM 1579 O O . GLU A 1 193 ? -2.290 16.728 -0.102 1.00 96.88 193 GLU A O 1
ATOM 1584 N N . LEU A 1 194 ? -2.473 14.822 1.059 1.00 97.62 194 LEU A N 1
ATOM 1585 C CA . LEU A 1 194 ? -3.461 14.234 0.158 1.00 97.62 194 LEU A CA 1
ATOM 1586 C C . LEU A 1 194 ? -4.858 14.849 0.326 1.00 97.62 194 LEU A C 1
ATOM 1588 O O . LEU A 1 194 ? -5.566 14.982 -0.669 1.00 97.62 194 LEU A O 1
ATOM 1592 N N . ASN A 1 195 ? -5.270 15.238 1.537 1.00 97.44 195 ASN A N 1
ATOM 1593 C CA . ASN A 1 195 ? -6.531 15.954 1.753 1.00 97.44 195 ASN A CA 1
ATOM 1594 C C . ASN A 1 195 ? -6.504 17.319 1.045 1.00 97.44 195 ASN A C 1
ATOM 1596 O O . ASN A 1 195 ? -7.480 17.671 0.381 1.00 97.44 195 ASN A O 1
ATOM 1600 N N . ASP A 1 196 ? -5.388 18.047 1.131 1.00 96.38 196 ASP A N 1
ATOM 1601 C CA . ASP A 1 196 ? -5.202 19.340 0.456 1.00 96.38 196 ASP A CA 1
ATOM 1602 C C . ASP A 1 196 ? -5.217 19.194 -1.071 1.00 96.38 196 ASP A C 1
ATOM 1604 O O . ASP A 1 196 ? -5.814 19.989 -1.802 1.00 96.38 196 ASP A O 1
ATOM 1608 N N . LEU A 1 197 ? -4.607 18.124 -1.578 1.00 96.12 197 LEU A N 1
ATOM 1609 C CA . LEU A 1 197 ? -4.647 17.817 -3.001 1.00 96.12 197 LEU A CA 1
ATOM 1610 C C . LEU A 1 197 ? -6.074 17.496 -3.479 1.00 96.12 197 LEU A C 1
ATOM 1612 O O . LEU A 1 197 ? -6.468 17.885 -4.578 1.00 96.12 197 LEU A O 1
ATOM 1616 N N . ILE A 1 198 ? -6.859 16.798 -2.657 1.00 96.81 198 ILE A N 1
ATOM 1617 C CA . ILE A 1 198 ? -8.250 16.458 -2.965 1.00 96.81 198 ILE A CA 1
ATOM 1618 C C . ILE A 1 198 ? -9.170 17.681 -2.867 1.00 96.81 198 ILE A C 1
ATOM 1620 O O . ILE A 1 198 ? -10.070 17.817 -3.696 1.00 96.81 198 ILE A O 1
ATOM 1624 N N . SER A 1 199 ? -8.951 18.597 -1.922 1.00 94.88 199 SER A N 1
ATOM 1625 C CA . SER A 1 199 ? -9.795 19.793 -1.758 1.00 94.88 199 SER A CA 1
ATOM 1626 C C . SER A 1 199 ? -9.728 20.746 -2.958 1.00 94.88 199 SER A C 1
ATOM 1628 O O . SER A 1 199 ? -10.698 21.438 -3.256 1.00 94.88 199 SER A O 1
ATOM 1630 N N . THR A 1 200 ? -8.610 20.730 -3.687 1.00 92.88 200 THR A N 1
ATOM 1631 C CA . THR A 1 200 ? -8.377 21.523 -4.907 1.00 92.88 200 THR A CA 1
ATOM 1632 C C . THR A 1 200 ? -8.609 20.732 -6.203 1.00 92.88 200 THR A C 1
ATOM 1634 O O . THR A 1 200 ? -8.331 21.220 -7.306 1.00 92.88 200 THR A O 1
ATOM 1637 N N . SER A 1 201 ? -9.112 19.498 -6.097 1.00 93.12 201 SER A N 1
ATOM 1638 C CA . SER A 1 201 ? -9.326 18.620 -7.247 1.00 93.12 201 SER A CA 1
ATOM 1639 C C . SER A 1 201 ? -10.615 18.949 -8.005 1.00 93.12 201 SER A C 1
ATOM 1641 O O . SER A 1 201 ? -11.664 19.236 -7.435 1.00 93.12 201 SER A O 1
ATOM 1643 N N . SER A 1 202 ? -10.531 18.910 -9.331 1.00 93.06 202 SER A N 1
ATOM 1644 C CA . SER A 1 202 ? -11.632 19.172 -10.253 1.00 93.06 202 SER A CA 1
ATOM 1645 C C . SER A 1 202 ? -11.446 18.349 -11.528 1.00 93.06 202 SER A C 1
ATOM 1647 O O . SER A 1 202 ? -10.386 17.769 -11.768 1.00 93.06 202 SER A O 1
ATOM 1649 N N . ARG A 1 203 ? -12.457 18.324 -12.402 1.00 89.69 203 ARG A N 1
ATOM 1650 C CA . ARG A 1 203 ? -12.321 17.651 -13.705 1.00 89.69 203 ARG A CA 1
ATOM 1651 C C . ARG A 1 203 ? -11.233 18.288 -14.582 1.00 89.69 203 ARG A C 1
ATOM 1653 O O . ARG A 1 203 ? -10.541 17.569 -15.288 1.00 89.69 203 ARG A O 1
ATOM 1660 N N . GLY A 1 204 ? -11.041 19.609 -14.502 1.00 92.06 204 GLY A N 1
ATOM 1661 C CA . GLY A 1 204 ? -10.094 20.345 -15.352 1.00 92.06 204 GLY A CA 1
ATOM 1662 C C . GLY A 1 204 ? -8.614 20.146 -15.004 1.00 92.06 204 GLY A C 1
ATOM 1663 O O . GLY A 1 204 ? -7.755 20.460 -15.819 1.00 92.06 204 GLY A O 1
ATOM 1664 N N . ASN A 1 205 ? -8.295 19.621 -13.816 1.00 95.56 205 ASN A N 1
ATOM 1665 C CA . ASN A 1 205 ? -6.917 19.386 -13.364 1.00 95.56 205 ASN A CA 1
ATOM 1666 C C . ASN A 1 205 ? -6.652 17.928 -12.948 1.00 95.56 205 ASN A C 1
ATOM 1668 O O . ASN A 1 205 ? -5.625 17.653 -12.322 1.00 95.56 205 ASN A O 1
ATOM 1672 N N . LEU A 1 206 ? -7.547 16.996 -13.298 1.00 95.88 206 LEU A N 1
ATOM 1673 C CA . LEU A 1 206 ? -7.531 15.625 -12.786 1.00 95.88 206 LEU A CA 1
ATOM 1674 C C . LEU A 1 206 ? -6.225 14.878 -13.080 1.00 95.88 206 LEU A C 1
ATOM 1676 O O . LEU A 1 206 ? -5.684 14.252 -12.177 1.00 95.88 206 LEU A O 1
ATOM 1680 N N . GLU A 1 207 ? -5.665 14.980 -14.287 1.00 95.62 207 GLU A N 1
ATOM 1681 C CA . GLU A 1 207 ? -4.396 14.306 -14.609 1.00 95.62 207 GLU A CA 1
ATOM 1682 C C . GLU A 1 207 ? -3.245 14.758 -13.702 1.00 95.62 207 GLU A C 1
ATOM 1684 O O . GLU A 1 207 ? -2.472 13.941 -13.197 1.00 95.62 207 GLU A O 1
ATOM 1689 N N . LYS A 1 208 ? -3.140 16.070 -13.460 1.00 96.12 208 LYS A N 1
ATOM 1690 C CA . LYS A 1 208 ? -2.127 16.638 -12.562 1.00 96.12 208 LYS A CA 1
ATOM 1691 C C . LYS A 1 208 ? -2.362 16.177 -11.125 1.00 96.12 208 LYS A C 1
ATOM 1693 O O . LYS A 1 208 ? -1.406 15.823 -10.436 1.00 96.12 208 LYS A O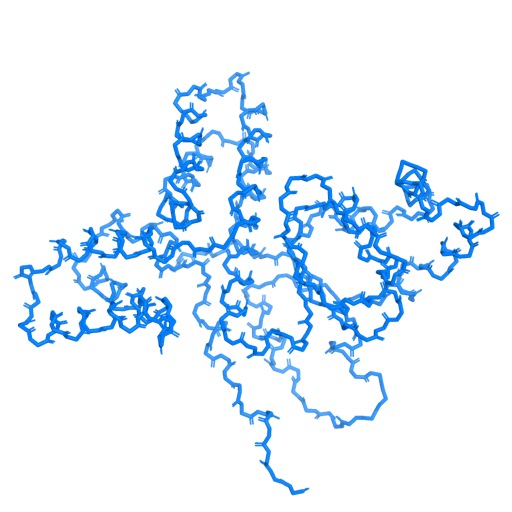 1
ATOM 1698 N N . VAL A 1 209 ? -3.622 16.154 -10.688 1.00 97.44 209 VAL A N 1
ATOM 1699 C CA . VAL A 1 209 ? -4.015 15.650 -9.368 1.00 97.44 209 VAL A CA 1
ATOM 1700 C C . VAL A 1 209 ? -3.641 14.175 -9.224 1.00 97.44 209 VAL A C 1
ATOM 1702 O O . VAL A 1 209 ? -3.007 13.826 -8.238 1.00 97.44 209 VAL A O 1
ATOM 1705 N N . LEU A 1 210 ? -3.944 13.321 -10.204 1.00 97.12 210 LEU A N 1
ATOM 1706 C CA . LEU A 1 210 ? -3.613 11.894 -10.173 1.00 97.12 210 LEU A CA 1
ATOM 1707 C C . LEU A 1 210 ? -2.103 11.657 -10.088 1.00 97.12 210 LEU A C 1
ATOM 1709 O O . LEU A 1 210 ? -1.670 10.872 -9.247 1.00 97.12 210 LEU A O 1
ATOM 1713 N N . ARG A 1 211 ? -1.297 12.369 -10.889 1.00 95.12 211 ARG A N 1
ATOM 1714 C CA . ARG A 1 211 ? 0.176 12.282 -10.828 1.00 95.12 211 ARG A CA 1
ATOM 1715 C C . ARG A 1 211 ? 0.714 12.694 -9.458 1.00 95.12 211 ARG A C 1
ATOM 1717 O O . ARG A 1 211 ? 1.541 11.998 -8.879 1.00 95.12 211 ARG A O 1
ATOM 1724 N N . ASN A 1 212 ? 0.225 13.803 -8.907 1.00 96.00 212 ASN A N 1
ATOM 1725 C CA . ASN A 1 212 ? 0.651 14.257 -7.583 1.00 96.00 212 ASN A CA 1
ATOM 1726 C C . ASN A 1 212 ? 0.197 13.295 -6.477 1.00 96.00 212 ASN A C 1
ATOM 1728 O O . ASN A 1 212 ? 0.967 13.011 -5.560 1.00 96.00 212 ASN A O 1
ATOM 1732 N N . TYR A 1 213 ? -1.025 12.769 -6.578 1.00 97.56 213 TYR A N 1
ATOM 1733 C CA . TYR A 1 213 ? -1.579 11.817 -5.621 1.00 97.56 213 TYR A CA 1
ATOM 1734 C C . TYR A 1 213 ? -0.738 10.543 -5.605 1.00 97.56 213 TYR A C 1
ATOM 1736 O O . TYR A 1 213 ? -0.369 10.061 -4.540 1.00 97.56 213 TYR A O 1
ATOM 1744 N N . GLU A 1 214 ? -0.389 10.031 -6.784 1.00 95.12 214 GLU A N 1
ATOM 1745 C CA . GLU A 1 214 ? 0.474 8.867 -6.952 1.00 95.12 214 GLU A CA 1
ATOM 1746 C C . GLU A 1 214 ? 1.831 9.052 -6.266 1.00 95.12 214 GLU A C 1
ATOM 1748 O O . GLU A 1 214 ? 2.251 8.194 -5.493 1.00 95.12 214 GLU A O 1
ATOM 1753 N N . LEU A 1 215 ? 2.499 10.188 -6.496 1.00 93.88 215 LEU A N 1
ATOM 1754 C CA . LEU A 1 215 ? 3.795 10.487 -5.880 1.00 93.88 215 LEU A CA 1
ATOM 1755 C C . LEU A 1 215 ? 3.710 10.508 -4.349 1.00 93.88 215 LEU A C 1
ATOM 1757 O O . LEU A 1 215 ? 4.586 9.967 -3.673 1.00 93.88 215 LEU A O 1
ATOM 1761 N N . LYS A 1 216 ? 2.655 11.112 -3.792 1.00 95.19 216 LYS A N 1
ATOM 1762 C CA . LYS A 1 216 ? 2.429 11.162 -2.341 1.00 95.19 216 LYS A CA 1
ATOM 1763 C C . LYS A 1 216 ? 2.064 9.801 -1.758 1.00 95.19 216 LYS A C 1
ATOM 1765 O O . LYS A 1 216 ? 2.578 9.430 -0.706 1.00 95.19 216 LYS A O 1
ATOM 1770 N N . LEU A 1 217 ? 1.237 9.030 -2.460 1.00 95.38 217 LEU A N 1
ATOM 1771 C CA . LEU A 1 217 ? 0.898 7.663 -2.074 1.00 95.38 217 L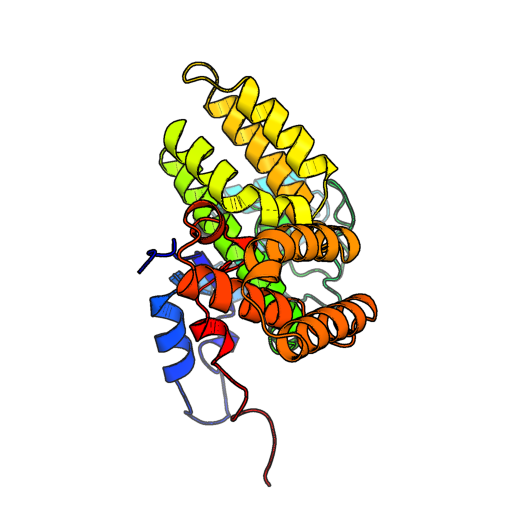EU A CA 1
ATOM 1772 C C . LEU A 1 217 ? 2.145 6.770 -2.068 1.00 95.38 217 LEU A C 1
ATOM 1774 O O . LEU A 1 217 ? 2.344 6.006 -1.128 1.00 95.38 217 LEU A O 1
ATOM 1778 N N . TYR A 1 218 ? 3.027 6.925 -3.056 1.00 92.38 218 TYR A N 1
ATOM 1779 C CA . TYR A 1 218 ? 4.304 6.219 -3.102 1.00 92.38 218 TYR A CA 1
ATOM 1780 C C . TYR A 1 218 ? 5.223 6.579 -1.936 1.00 92.38 218 TYR A C 1
ATOM 1782 O O . TYR A 1 218 ? 5.808 5.689 -1.321 1.00 92.38 218 TYR A O 1
ATOM 1790 N N . GLN A 1 219 ? 5.309 7.859 -1.572 1.00 91.50 219 GLN A N 1
ATOM 1791 C CA . GLN A 1 219 ? 6.075 8.296 -0.400 1.00 91.50 219 GLN A CA 1
ATOM 1792 C C . GLN A 1 219 ? 5.521 7.692 0.900 1.00 91.50 219 GLN A C 1
ATOM 1794 O O . GLN A 1 219 ? 6.296 7.215 1.730 1.00 91.50 219 GLN A O 1
ATOM 1799 N N . ALA A 1 220 ? 4.193 7.637 1.041 1.00 92.62 220 ALA A N 1
ATOM 1800 C CA . ALA A 1 220 ? 3.544 6.992 2.177 1.00 92.62 220 ALA A CA 1
ATOM 1801 C C . ALA A 1 220 ? 3.896 5.500 2.256 1.00 92.62 220 ALA A C 1
ATOM 1803 O O . ALA A 1 220 ? 4.380 5.038 3.284 1.00 92.62 220 ALA A O 1
ATOM 1804 N N . LEU A 1 221 ? 3.743 4.764 1.152 1.00 90.19 221 LEU A N 1
ATOM 1805 C CA . LEU A 1 221 ? 4.005 3.320 1.098 1.00 90.19 221 LEU A CA 1
ATOM 1806 C C . LEU A 1 221 ? 5.493 2.958 1.150 1.00 90.19 221 LEU A C 1
ATOM 1808 O O . LEU A 1 221 ? 5.840 1.811 1.423 1.00 90.19 221 LEU A O 1
ATOM 1812 N N . SER A 1 222 ? 6.376 3.925 0.917 1.00 87.50 222 SER A N 1
ATOM 1813 C CA . SER A 1 222 ? 7.816 3.788 1.150 1.00 87.50 222 SER A CA 1
ATOM 1814 C C . SER A 1 222 ? 8.188 3.885 2.634 1.00 87.50 222 SER A C 1
ATOM 1816 O O . SER A 1 222 ? 9.333 3.629 2.993 1.00 87.50 222 SER A O 1
ATOM 1818 N N . SER A 1 223 ? 7.250 4.291 3.491 1.00 88.00 223 SER A N 1
ATOM 1819 C CA . SER A 1 223 ? 7.428 4.348 4.942 1.00 88.00 223 SER A CA 1
ATOM 1820 C C . SER A 1 223 ? 6.904 3.065 5.593 1.00 88.00 223 SER A C 1
ATOM 1822 O O . SER A 1 223 ? 6.122 2.321 4.998 1.00 88.00 223 SER A O 1
ATOM 1824 N N . GLU A 1 224 ? 7.326 2.802 6.826 1.00 88.88 224 GLU A N 1
ATOM 1825 C CA . GLU A 1 224 ? 6.709 1.772 7.662 1.00 88.88 224 GLU A CA 1
ATOM 1826 C C . GLU A 1 224 ? 5.445 2.320 8.328 1.00 88.88 224 GLU A C 1
ATOM 1828 O O . GLU A 1 224 ? 5.299 3.529 8.536 1.00 88.88 224 GLU A O 1
ATOM 1833 N N . ILE A 1 225 ? 4.526 1.425 8.680 1.00 91.69 225 ILE A N 1
ATOM 1834 C CA . ILE A 1 225 ? 3.359 1.801 9.470 1.00 91.69 225 ILE A CA 1
ATOM 1835 C C . ILE A 1 225 ? 3.813 2.271 10.846 1.00 91.69 225 ILE A C 1
ATOM 1837 O O . ILE A 1 225 ? 4.516 1.573 11.574 1.00 91.69 225 ILE A O 1
ATOM 1841 N N . ASN A 1 226 ? 3.360 3.460 11.223 1.00 94.56 226 ASN A N 1
ATOM 1842 C CA . ASN A 1 226 ? 3.642 4.021 12.524 1.00 94.56 226 ASN A CA 1
ATOM 1843 C C . ASN A 1 226 ? 2.728 3.381 13.582 1.00 94.56 226 ASN A C 1
ATOM 1845 O O . ASN A 1 226 ? 1.494 3.442 13.491 1.00 94.56 226 ASN A O 1
ATOM 1849 N N . VAL A 1 227 ? 3.348 2.796 14.608 1.00 94.69 227 VAL A N 1
ATOM 1850 C CA . VAL A 1 227 ? 2.658 2.154 15.739 1.00 94.69 227 VAL A CA 1
ATOM 1851 C C . VAL A 1 227 ? 1.732 3.144 16.454 1.00 94.69 227 VAL A C 1
ATOM 1853 O O . VAL A 1 227 ? 0.559 2.848 16.670 1.00 94.69 227 VAL A O 1
ATOM 1856 N N . GLY A 1 228 ? 2.211 4.359 16.739 1.00 96.75 228 GLY A N 1
ATOM 1857 C CA . GLY A 1 228 ? 1.433 5.409 17.406 1.00 96.75 228 GLY A CA 1
ATOM 1858 C C . GLY A 1 228 ? 0.215 5.877 16.602 1.00 96.75 228 GLY A C 1
ATOM 1859 O O . GLY A 1 228 ? -0.879 6.021 17.155 1.00 96.75 228 GLY A O 1
ATOM 1860 N N . ASN A 1 229 ? 0.359 6.046 15.286 1.00 97.25 229 ASN A N 1
ATOM 1861 C CA . ASN A 1 229 ? -0.769 6.380 14.411 1.00 97.25 229 ASN A CA 1
ATOM 1862 C C . ASN A 1 229 ? -1.795 5.245 14.372 1.00 97.25 229 ASN A C 1
ATOM 1864 O O . ASN A 1 229 ? -2.996 5.502 14.443 1.00 97.25 229 ASN A O 1
ATOM 1868 N N . SER A 1 230 ? -1.333 3.996 14.306 1.00 96.94 230 SER A N 1
ATOM 1869 C CA . SER A 1 230 ? -2.204 2.818 14.326 1.00 96.94 230 SER A CA 1
ATOM 1870 C C . SER A 1 230 ? -2.981 2.715 15.640 1.00 96.94 230 SER A C 1
ATOM 1872 O O . SER A 1 230 ? -4.201 2.559 15.606 1.00 96.94 230 SER A O 1
ATOM 1874 N N . ILE A 1 231 ? -2.325 2.915 16.788 1.00 97.56 231 ILE A N 1
ATOM 1875 C CA . ILE A 1 231 ? -2.982 2.987 18.105 1.00 97.56 231 ILE A CA 1
ATOM 1876 C C . ILE A 1 231 ? -4.017 4.117 18.130 1.00 97.56 231 ILE A C 1
ATOM 1878 O O . ILE A 1 231 ? -5.147 3.910 18.567 1.00 97.56 231 ILE A O 1
ATOM 1882 N N . SER A 1 232 ? -3.676 5.292 17.595 1.00 97.81 232 SER A N 1
ATOM 1883 C CA . SER A 1 232 ? -4.588 6.443 17.541 1.00 97.81 232 SER A CA 1
ATOM 1884 C C . SER A 1 232 ? -5.842 6.149 16.710 1.00 97.81 232 SER A C 1
ATOM 1886 O O . SER A 1 232 ? -6.955 6.479 17.124 1.00 97.81 232 SER A O 1
ATOM 1888 N N . ILE A 1 233 ? -5.688 5.488 15.556 1.00 97.62 233 ILE A N 1
ATOM 1889 C CA . ILE A 1 233 ? -6.816 5.013 14.739 1.00 97.62 233 ILE A CA 1
ATOM 1890 C C . ILE A 1 233 ? -7.678 4.042 15.545 1.00 97.62 233 ILE A C 1
ATOM 1892 O O . ILE A 1 233 ? -8.899 4.204 15.607 1.00 97.62 233 ILE A O 1
ATOM 1896 N N . LEU A 1 234 ? -7.051 3.031 16.143 1.00 97.81 234 LEU A N 1
ATOM 1897 C CA . LEU A 1 234 ? -7.733 1.945 16.838 1.00 97.81 234 LEU A CA 1
ATOM 1898 C C . LEU A 1 234 ? -8.503 2.445 18.060 1.00 97.81 234 LEU A C 1
ATOM 1900 O O . LEU A 1 234 ? -9.668 2.092 18.213 1.00 97.81 234 LEU A O 1
ATOM 1904 N N . LEU A 1 235 ? -7.913 3.327 18.870 1.00 97.56 235 LEU A N 1
ATOM 1905 C CA . LEU A 1 235 ? -8.584 3.968 20.003 1.00 97.56 235 LEU A CA 1
ATOM 1906 C C . LEU A 1 235 ? -9.760 4.838 19.549 1.00 97.56 235 LEU A C 1
ATOM 1908 O O . LEU A 1 235 ? -10.844 4.765 20.130 1.00 97.56 235 LEU A O 1
ATOM 1912 N N . ASN A 1 236 ? -9.592 5.622 18.480 1.00 96.19 236 ASN A N 1
ATOM 1913 C CA . ASN A 1 236 ? -10.691 6.410 17.922 1.00 96.19 236 ASN A CA 1
ATOM 1914 C C . ASN A 1 236 ? -11.839 5.521 17.429 1.00 96.19 236 ASN A C 1
ATOM 1916 O O . ASN A 1 236 ? -13.003 5.842 17.662 1.00 96.19 236 ASN A O 1
ATOM 1920 N N . CYS A 1 237 ? -11.530 4.383 16.806 1.00 95.75 237 CYS A N 1
ATOM 1921 C CA . CYS A 1 237 ? -12.538 3.421 16.365 1.00 95.75 237 CYS A CA 1
ATOM 1922 C C . CYS A 1 237 ? -13.201 2.704 17.550 1.00 95.75 237 CYS A C 1
ATOM 1924 O O . CYS A 1 237 ? -14.420 2.556 17.579 1.00 95.75 237 CYS A O 1
ATOM 1926 N N . PHE A 1 238 ? -12.428 2.328 18.568 1.00 95.62 238 PHE A N 1
ATOM 1927 C CA . PHE A 1 238 ? -12.917 1.694 19.792 1.00 95.62 238 PHE A CA 1
ATOM 1928 C C . PHE A 1 238 ? -13.975 2.540 20.513 1.00 95.62 238 PHE A C 1
ATOM 1930 O O . PHE A 1 238 ? -14.958 1.998 21.018 1.00 95.62 238 PHE A O 1
ATOM 1937 N N . ARG A 1 239 ? -13.850 3.874 20.497 1.00 93.88 239 ARG A N 1
ATOM 1938 C CA . ARG A 1 239 ? -14.837 4.788 21.105 1.00 93.88 239 ARG A CA 1
ATOM 1939 C C . ARG A 1 239 ? -16.255 4.637 20.545 1.00 93.88 239 ARG A C 1
ATOM 1941 O O . ARG A 1 239 ? -17.203 4.913 21.275 1.00 93.88 239 ARG A O 1
ATOM 1948 N N . PHE A 1 240 ? -16.418 4.197 19.295 1.00 92.69 240 PHE A N 1
ATOM 1949 C CA . PHE A 1 240 ? -17.744 3.932 18.723 1.00 92.69 240 PHE A CA 1
ATOM 1950 C C . PHE A 1 240 ? -18.414 2.705 19.345 1.00 92.69 240 PHE A C 1
ATOM 1952 O O . PHE A 1 240 ? -19.639 2.646 19.421 1.00 92.69 240 PHE A O 1
ATOM 1959 N N . PHE A 1 241 ? -17.614 1.739 19.797 1.00 93.75 241 PHE A N 1
ATOM 1960 C CA . PHE A 1 241 ? -18.090 0.447 20.280 1.00 93.75 241 PHE A CA 1
ATOM 1961 C C . PHE A 1 241 ? -18.112 0.356 21.801 1.00 93.75 241 PHE A C 1
ATOM 1963 O O . PHE A 1 241 ? -18.895 -0.408 22.348 1.00 93.75 241 PHE A O 1
ATOM 1970 N N . SER A 1 242 ? -17.313 1.165 22.499 1.00 92.12 242 SER A N 1
ATOM 1971 C CA . SER A 1 242 ? -17.071 1.046 23.942 1.00 92.12 242 SER A CA 1
ATOM 1972 C C . SER A 1 242 ? -18.330 1.038 24.818 1.00 92.12 242 SER A C 1
ATOM 1974 O O . SER A 1 242 ? -18.307 0.473 25.908 1.00 92.12 242 SER A O 1
ATOM 1976 N N . LYS A 1 243 ? -19.450 1.620 24.382 1.00 93.25 243 LYS A N 1
ATOM 1977 C CA . LYS A 1 243 ? -20.720 1.567 25.130 1.00 93.25 243 LYS A CA 1
ATOM 1978 C C . LYS A 1 243 ? -21.453 0.226 25.020 1.00 93.25 243 LYS A C 1
ATOM 1980 O O . LYS A 1 243 ? -22.285 -0.059 25.871 1.00 93.25 243 LYS A O 1
ATOM 1985 N N . TYR A 1 244 ? -21.142 -0.572 24.004 1.00 92.19 244 TYR A N 1
ATOM 1986 C CA . TYR A 1 244 ? -21.795 -1.847 23.703 1.00 92.19 244 TYR A CA 1
ATOM 1987 C C . TYR A 1 244 ? -20.972 -3.069 24.133 1.00 92.19 244 TYR A C 1
ATOM 1989 O O . TYR A 1 244 ? -21.463 -4.188 24.054 1.00 92.19 244 TYR A O 1
ATOM 1997 N N . LEU A 1 245 ? -19.727 -2.864 24.570 1.00 94.12 245 LEU A N 1
ATOM 1998 C CA . LEU A 1 245 ? -18.806 -3.938 24.943 1.00 94.12 245 LEU A CA 1
ATOM 1999 C C . LEU A 1 245 ? -18.883 -4.264 26.434 1.00 94.12 245 LEU A C 1
ATOM 2001 O O . LEU A 1 245 ? -18.974 -3.358 27.276 1.00 94.12 245 LEU A O 1
ATOM 2005 N N . LEU A 1 246 ? -18.756 -5.550 26.755 1.00 96.19 246 LEU A N 1
ATOM 2006 C CA . LEU A 1 246 ? -18.559 -6.024 28.120 1.00 96.19 246 LEU A CA 1
ATOM 2007 C C . LEU A 1 246 ? -17.226 -5.498 28.679 1.00 96.19 246 LEU A C 1
ATOM 2009 O O . LEU A 1 246 ? -16.285 -5.276 27.912 1.00 96.19 246 LEU A O 1
ATOM 2013 N N . PRO A 1 247 ? -17.098 -5.319 30.008 1.00 96.62 247 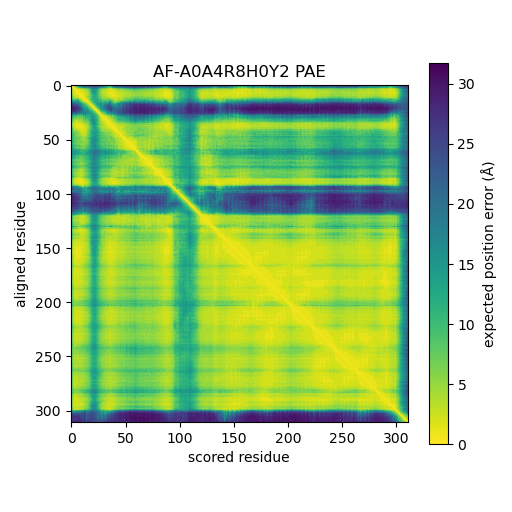PRO A N 1
ATOM 2014 C CA . PRO A 1 247 ? -15.830 -4.922 30.624 1.00 96.62 247 PRO A CA 1
ATOM 2015 C C . PRO A 1 247 ? -14.658 -5.818 30.199 1.00 96.62 247 PRO A C 1
ATOM 2017 O O . PRO A 1 247 ? -13.625 -5.316 29.776 1.00 96.62 247 PRO A O 1
ATOM 2020 N N . THR A 1 248 ? -14.875 -7.134 30.166 1.00 96.56 248 THR A N 1
ATOM 2021 C CA . THR A 1 248 ? -13.866 -8.120 29.755 1.00 96.56 248 THR A CA 1
ATOM 2022 C C . THR A 1 248 ? -13.403 -7.946 28.307 1.00 96.56 248 THR A C 1
ATOM 2024 O O . THR A 1 248 ? -12.217 -8.072 28.024 1.00 96.56 248 THR A O 1
ATOM 2027 N N . GLU A 1 249 ? -14.302 -7.616 27.376 1.00 95.31 249 GLU A N 1
ATOM 2028 C CA . GLU A 1 249 ? -13.937 -7.357 25.975 1.00 95.31 249 GLU A CA 1
ATOM 2029 C C . GLU A 1 249 ? -13.087 -6.088 25.833 1.00 95.31 249 GLU A C 1
ATOM 2031 O O . GLU A 1 249 ? -12.167 -6.045 25.011 1.00 95.31 249 GLU A O 1
ATOM 2036 N N . LYS A 1 250 ? -13.377 -5.058 26.641 1.00 96.94 250 LYS A N 1
ATOM 2037 C CA . LYS A 1 250 ? -12.578 -3.824 26.682 1.00 96.94 250 LYS A CA 1
ATOM 2038 C C . LYS A 1 250 ? -11.176 -4.109 27.195 1.00 96.94 250 LYS A C 1
ATOM 2040 O O . LYS A 1 250 ? -10.219 -3.654 26.577 1.00 96.94 250 LYS A O 1
ATOM 2045 N N . ASP A 1 251 ? -11.065 -4.881 28.271 1.00 97.25 251 ASP A N 1
ATOM 2046 C CA . ASP A 1 251 ? -9.781 -5.227 28.880 1.00 97.25 251 ASP A CA 1
ATOM 2047 C C . ASP A 1 251 ? -8.908 -6.034 27.914 1.00 97.25 251 ASP A C 1
ATOM 2049 O O . ASP A 1 251 ? -7.732 -5.717 27.742 1.00 97.25 251 ASP A O 1
ATOM 2053 N N . ILE A 1 252 ? -9.487 -7.016 27.209 1.00 97.12 252 ILE A N 1
ATOM 2054 C CA . ILE A 1 252 ? -8.772 -7.787 26.178 1.00 97.12 252 ILE A CA 1
ATOM 2055 C C . ILE A 1 252 ? -8.244 -6.853 25.084 1.00 97.12 252 ILE A C 1
ATOM 2057 O O . ILE A 1 252 ? -7.079 -6.943 24.710 1.00 97.12 252 ILE A O 1
ATOM 2061 N N . PHE A 1 253 ? -9.071 -5.928 24.590 1.00 97.50 253 PHE A N 1
ATOM 2062 C CA . PHE A 1 253 ? -8.657 -5.002 23.535 1.00 97.50 253 PHE A CA 1
ATOM 2063 C C . PHE A 1 253 ? -7.546 -4.046 23.981 1.00 97.50 253 PHE A C 1
ATOM 2065 O O . PHE A 1 253 ? -6.588 -3.834 23.239 1.00 97.50 253 PHE A O 1
ATOM 2072 N N . LEU A 1 254 ? -7.662 -3.475 25.182 1.00 97.19 254 LEU A N 1
ATOM 2073 C CA . LEU A 1 254 ? -6.648 -2.578 25.735 1.00 97.19 254 LEU A CA 1
ATOM 2074 C C . LEU A 1 254 ? -5.327 -3.317 25.979 1.00 97.19 254 LEU A C 1
ATOM 2076 O O . LEU A 1 254 ? -4.275 -2.803 25.610 1.00 97.19 254 LEU A O 1
ATOM 2080 N N . LYS A 1 255 ? -5.375 -4.554 26.481 1.00 97.25 255 LYS A N 1
ATOM 2081 C CA . LYS A 1 255 ? -4.183 -5.395 26.625 1.00 97.25 255 LYS A CA 1
ATOM 2082 C C . LYS A 1 255 ? -3.530 -5.704 25.273 1.00 97.25 255 LYS A C 1
ATOM 2084 O O . LYS A 1 255 ? -2.321 -5.563 25.129 1.00 97.25 255 LYS A O 1
ATOM 2089 N N . SER A 1 256 ? -4.313 -6.059 24.254 1.00 97.25 256 SER A N 1
ATOM 2090 C CA . SER A 1 256 ? -3.774 -6.289 22.906 1.00 97.25 256 SER A CA 1
ATOM 2091 C C . SER A 1 256 ? -3.185 -5.020 22.274 1.00 97.25 256 SER A C 1
ATOM 2093 O O . SER A 1 256 ? -2.263 -5.114 21.465 1.00 97.25 256 SER A O 1
ATOM 2095 N N . LEU A 1 257 ? -3.682 -3.828 22.631 1.00 97.38 257 LEU A N 1
ATOM 2096 C CA . LEU A 1 257 ? -3.068 -2.558 22.223 1.00 97.38 257 LEU A CA 1
ATOM 2097 C C . LEU A 1 257 ? -1.683 -2.374 22.849 1.00 97.38 257 LEU A C 1
ATOM 2099 O O . LEU A 1 257 ? -0.767 -1.953 22.145 1.00 97.38 257 LEU A O 1
ATOM 2103 N N . GLU A 1 258 ? -1.524 -2.704 24.131 1.00 97.12 258 GLU A N 1
ATOM 2104 C CA . GLU A 1 258 ? -0.228 -2.669 24.820 1.00 97.12 258 GLU A CA 1
ATOM 2105 C C . GLU A 1 258 ? 0.757 -3.669 24.199 1.00 97.12 258 GLU A C 1
ATOM 2107 O O . GLU A 1 258 ? 1.890 -3.307 23.884 1.00 97.12 258 GLU A O 1
ATOM 2112 N N . GLU A 1 259 ? 0.314 -4.901 23.931 1.00 96.56 259 GLU A N 1
ATOM 2113 C CA . GLU A 1 259 ? 1.123 -5.924 23.256 1.00 96.56 259 GLU A CA 1
ATOM 2114 C C . GLU A 1 259 ? 1.572 -5.456 21.861 1.00 96.56 259 GLU A C 1
ATOM 2116 O O . GLU A 1 259 ? 2.743 -5.594 21.504 1.00 96.56 259 GLU A O 1
ATOM 2121 N N . TYR A 1 260 ? 0.681 -4.835 21.080 1.00 95.19 260 TYR A N 1
ATOM 2122 C CA . TYR A 1 260 ? 1.040 -4.241 19.788 1.00 95.19 260 TYR A CA 1
ATOM 2123 C C . TYR A 1 260 ? 2.028 -3.078 19.935 1.00 95.19 260 TYR A C 1
ATOM 2125 O O . TYR A 1 260 ? 2.996 -2.995 19.181 1.00 95.19 260 TYR A O 1
ATOM 2133 N N . GLN A 1 261 ? 1.833 -2.202 20.925 1.00 95.81 261 GLN A N 1
ATOM 2134 C CA . GLN A 1 261 ? 2.746 -1.091 21.198 1.00 95.81 261 GLN A CA 1
ATOM 2135 C C . GLN A 1 261 ? 4.169 -1.575 21.510 1.00 95.81 261 GLN A C 1
ATOM 2137 O O . GLN A 1 261 ? 5.142 -0.913 21.146 1.00 95.81 261 GLN A O 1
ATOM 2142 N N . LEU A 1 262 ? 4.286 -2.735 22.158 1.00 95.38 262 LEU A N 1
ATOM 2143 C CA . LEU A 1 262 ? 5.548 -3.394 22.490 1.00 95.38 262 LEU A CA 1
ATOM 2144 C C . LEU A 1 262 ? 6.087 -4.298 21.363 1.00 95.38 262 LEU A C 1
ATOM 2146 O O . LEU A 1 262 ? 7.090 -4.978 21.572 1.00 95.38 262 LEU A O 1
ATOM 2150 N N . ASN A 1 263 ? 5.457 -4.308 20.180 1.00 88.75 263 ASN A N 1
ATOM 2151 C CA . ASN A 1 263 ? 5.757 -5.209 19.056 1.00 88.75 263 ASN A CA 1
ATOM 2152 C C . ASN A 1 263 ? 5.681 -6.708 19.416 1.00 88.75 263 ASN A C 1
ATOM 2154 O O . ASN A 1 263 ? 6.373 -7.533 18.823 1.00 88.75 263 ASN A O 1
ATOM 2158 N N . GLN A 1 264 ? 4.849 -7.069 20.393 1.00 91.06 264 GLN A N 1
ATOM 2159 C CA . GLN A 1 264 ? 4.622 -8.451 20.839 1.00 91.06 264 GLN A CA 1
ATOM 2160 C C . GLN A 1 264 ? 3.421 -9.105 20.143 1.00 91.06 264 GLN A C 1
ATOM 2162 O O . GLN A 1 264 ? 3.250 -10.320 20.211 1.00 91.06 264 GLN A O 1
ATOM 2167 N N . ALA A 1 265 ? 2.603 -8.309 19.453 1.00 88.12 265 ALA A N 1
ATOM 2168 C CA . ALA A 1 265 ? 1.456 -8.760 18.680 1.00 88.12 265 ALA A CA 1
ATOM 2169 C C . ALA A 1 265 ? 1.390 -8.017 17.334 1.00 88.12 265 ALA A C 1
ATOM 2171 O O . ALA A 1 265 ? 1.745 -6.838 17.274 1.00 88.12 265 ALA A O 1
ATOM 2172 N N . PRO A 1 266 ? 0.923 -8.658 16.249 1.00 88.62 266 PRO A N 1
ATOM 2173 C CA . PRO A 1 266 ? 0.718 -7.988 14.972 1.00 88.62 266 PRO A CA 1
ATOM 2174 C C . PRO A 1 266 ? -0.524 -7.085 14.993 1.00 88.62 266 PRO A C 1
ATOM 2176 O O . PRO A 1 266 ? -1.514 -7.338 15.685 1.00 88.62 266 PRO A O 1
ATOM 2179 N N . LEU A 1 267 ? -0.508 -6.052 14.147 1.00 91.81 267 LEU A N 1
ATOM 2180 C CA . LEU A 1 267 ? -1.625 -5.115 13.974 1.00 91.81 267 LEU A CA 1
ATOM 2181 C C . LEU A 1 267 ? -2.928 -5.815 13.533 1.00 91.81 267 LEU A C 1
ATOM 2183 O O . LEU A 1 267 ? -4.025 -5.344 13.845 1.00 91.81 267 LEU A O 1
ATOM 2187 N N . SER A 1 268 ? -2.822 -6.935 12.815 1.00 89.56 268 SER A N 1
ATOM 2188 C CA . SER A 1 268 ? -3.965 -7.684 12.288 1.00 89.56 268 SER A CA 1
ATOM 2189 C C . SER A 1 268 ? -4.907 -8.211 13.372 1.00 89.56 268 SER A C 1
ATOM 2191 O O . SER A 1 268 ? -6.117 -8.242 13.144 1.00 89.56 268 SER A O 1
ATOM 2193 N N . ILE A 1 269 ? -4.407 -8.526 14.574 1.00 90.94 269 ILE A N 1
ATOM 2194 C CA . ILE A 1 269 ? -5.247 -8.938 15.713 1.00 90.94 269 ILE A CA 1
ATOM 2195 C C . ILE A 1 269 ? -6.219 -7.813 16.088 1.00 90.94 269 ILE A C 1
ATOM 2197 O O . ILE A 1 269 ? -7.434 -8.013 16.145 1.00 90.94 269 ILE A O 1
ATOM 2201 N N . LEU A 1 270 ? -5.702 -6.597 16.262 1.00 94.88 270 LEU A N 1
ATOM 2202 C CA . LEU A 1 270 ? -6.501 -5.422 16.617 1.00 94.88 270 LEU A CA 1
ATOM 2203 C C . LEU A 1 270 ? -7.464 -5.027 15.493 1.00 94.88 270 LEU A C 1
ATOM 2205 O O . LEU A 1 270 ? -8.624 -4.682 15.743 1.00 94.88 270 LEU A O 1
ATOM 2209 N N . GLN A 1 271 ? -7.011 -5.121 14.241 1.00 94.00 271 GLN A N 1
ATOM 2210 C CA . GLN A 1 271 ? -7.865 -4.908 13.073 1.00 94.00 271 GLN A CA 1
ATOM 2211 C C . GLN A 1 271 ? -9.004 -5.928 13.018 1.00 94.00 271 GLN A C 1
ATOM 2213 O O . GLN A 1 271 ? -10.131 -5.551 12.689 1.00 94.00 271 GLN A O 1
ATOM 2218 N N . TYR A 1 272 ? -8.750 -7.192 13.364 1.00 92.06 272 TYR A N 1
ATOM 2219 C CA . TYR A 1 272 ? -9.764 -8.240 13.404 1.00 92.06 272 TYR A CA 1
ATOM 2220 C C . TYR A 1 272 ? -10.824 -7.969 14.477 1.00 92.06 272 TYR A C 1
ATOM 2222 O O . TYR A 1 272 ? -12.016 -8.012 14.164 1.00 92.06 272 TYR A O 1
ATOM 2230 N N . MET A 1 273 ? -10.411 -7.610 15.699 1.00 94.81 273 MET A N 1
ATOM 2231 C CA . MET A 1 273 ? -11.334 -7.261 16.789 1.00 94.81 273 MET A CA 1
ATOM 2232 C C . MET A 1 273 ? -12.266 -6.111 16.388 1.00 94.81 273 MET A C 1
ATOM 2234 O O . MET A 1 273 ? -13.489 -6.250 16.437 1.00 94.81 273 MET A O 1
ATOM 2238 N N . ILE A 1 274 ? -11.702 -5.006 15.885 1.00 95.69 274 ILE A N 1
ATOM 2239 C CA . ILE A 1 274 ? -12.496 -3.855 15.433 1.00 95.69 274 ILE A CA 1
ATOM 2240 C C . ILE A 1 274 ? -13.381 -4.233 14.236 1.00 95.69 274 ILE A C 1
ATOM 2242 O O . ILE A 1 274 ? -14.541 -3.831 14.181 1.00 95.69 274 ILE A O 1
ATOM 2246 N N . SER A 1 275 ? -12.880 -5.034 13.290 1.00 93.38 275 SER A N 1
ATOM 2247 C CA . SER A 1 275 ? -13.671 -5.504 12.143 1.00 93.38 275 SER A CA 1
ATOM 2248 C C . SER A 1 275 ? -14.892 -6.315 12.567 1.00 93.38 275 SER A C 1
ATOM 2250 O O . SER A 1 275 ? -15.958 -6.170 11.967 1.00 93.38 275 SER A O 1
ATOM 2252 N N . SER A 1 276 ? -14.744 -7.167 13.585 1.00 93.12 276 SER A N 1
ATOM 2253 C CA . SER A 1 276 ? -15.850 -7.938 14.156 1.00 93.12 276 SER A CA 1
ATOM 2254 C C . SER A 1 276 ? -16.948 -6.999 14.660 1.00 93.12 276 SER A C 1
ATOM 2256 O O . SER A 1 276 ? -18.106 -7.110 14.254 1.00 93.12 276 SER A O 1
ATOM 2258 N N . TRP A 1 277 ? -16.577 -5.970 15.426 1.00 95.19 277 TRP A N 1
ATOM 2259 C CA . TRP A 1 277 ? -17.529 -4.974 15.918 1.00 95.19 277 TRP A CA 1
ATOM 2260 C C . TRP A 1 277 ? -18.138 -4.113 14.805 1.00 95.19 277 TRP A C 1
ATOM 2262 O O . TRP A 1 277 ? -19.342 -3.866 14.822 1.00 95.19 277 TRP A O 1
ATOM 2272 N N . ILE A 1 278 ? -17.361 -3.705 13.795 1.00 94.12 278 ILE A N 1
ATOM 2273 C CA . ILE A 1 278 ? -17.887 -2.979 12.625 1.00 94.12 278 ILE A CA 1
ATOM 2274 C C . ILE A 1 278 ? -19.011 -3.777 11.953 1.00 94.12 278 ILE A C 1
ATOM 2276 O O . ILE A 1 278 ? -20.022 -3.191 11.558 1.00 94.12 278 ILE A O 1
ATOM 2280 N N . ASN A 1 279 ? -18.843 -5.096 11.823 1.00 90.56 279 ASN A N 1
ATOM 2281 C CA . ASN A 1 279 ? -19.844 -5.970 11.219 1.00 90.56 279 ASN A CA 1
ATOM 2282 C C . ASN A 1 279 ? -21.061 -6.169 12.130 1.00 90.56 279 ASN A C 1
ATOM 2284 O O . ASN A 1 279 ? -22.186 -6.042 11.649 1.00 90.56 279 ASN A O 1
ATOM 2288 N N . ASN A 1 280 ? -20.852 -6.408 13.427 1.00 91.81 280 ASN A N 1
ATOM 2289 C CA . ASN A 1 280 ? -21.940 -6.640 14.383 1.00 91.81 280 ASN A CA 1
ATOM 2290 C C . ASN A 1 280 ? -22.818 -5.396 14.583 1.00 91.81 280 ASN A C 1
ATOM 2292 O O . ASN A 1 280 ? -24.040 -5.503 14.620 1.00 91.81 280 ASN A O 1
ATOM 2296 N N . TYR A 1 281 ? -22.210 -4.209 14.642 1.00 90.94 281 TYR A N 1
ATOM 2297 C CA . TYR A 1 281 ? -22.910 -2.943 14.890 1.00 90.94 281 TYR A CA 1
ATOM 2298 C C . TYR A 1 281 ? -23.183 -2.124 13.614 1.00 90.94 281 TYR A C 1
ATOM 2300 O O . TYR A 1 281 ? -23.650 -0.991 13.696 1.00 90.94 281 TYR A O 1
ATOM 2308 N N . GLN A 1 282 ? -22.892 -2.676 12.429 1.00 86.81 282 GLN A N 1
ATOM 2309 C CA . GLN A 1 282 ? -23.189 -2.088 11.111 1.00 86.81 282 GLN A CA 1
ATOM 2310 C C . GLN A 1 282 ? -22.700 -0.634 10.923 1.00 86.81 282 GLN A C 1
ATOM 2312 O O . GLN A 1 282 ? -23.377 0.204 10.319 1.00 86.81 282 GLN A O 1
ATOM 2317 N N . VAL A 1 283 ? -21.484 -0.319 11.385 1.00 87.69 283 VAL A N 1
ATOM 2318 C CA . VAL A 1 283 ? -20.905 1.033 11.265 1.00 87.69 283 VAL A CA 1
ATOM 2319 C C . VAL A 1 283 ? -20.407 1.278 9.834 1.00 87.69 283 VAL A C 1
ATOM 2321 O O . VAL A 1 283 ? -19.259 1.006 9.472 1.00 87.69 283 VAL A O 1
ATOM 2324 N N . SER A 1 284 ? -21.302 1.798 8.994 1.00 84.56 284 SER A N 1
ATOM 2325 C CA . SER A 1 284 ? -21.154 1.855 7.531 1.00 84.56 284 SER A CA 1
ATOM 2326 C C . SER A 1 284 ? -19.914 2.604 7.028 1.00 84.56 284 SER A C 1
ATOM 2328 O O . SER A 1 284 ? -19.289 2.171 6.058 1.00 84.56 284 SER A O 1
ATOM 2330 N N . HIS A 1 285 ? -19.522 3.705 7.675 1.00 86.62 285 HIS A N 1
ATOM 2331 C CA . HIS A 1 285 ? -18.364 4.497 7.249 1.00 86.62 285 HIS A CA 1
ATOM 2332 C C . HIS A 1 285 ? -17.027 3.795 7.546 1.00 86.62 285 HIS A C 1
ATOM 2334 O O . HIS A 1 285 ? -16.110 3.880 6.728 1.00 86.62 285 HIS A O 1
ATOM 2340 N N . LEU A 1 286 ? -16.927 3.045 8.653 1.00 91.94 286 LEU A N 1
ATOM 2341 C CA . LEU A 1 286 ? -15.745 2.238 8.984 1.00 91.94 286 LEU A CA 1
ATOM 2342 C C . LEU A 1 286 ? -15.653 0.981 8.115 1.00 91.94 286 LEU A C 1
ATOM 2344 O O . LEU A 1 286 ? -14.561 0.600 7.708 1.00 91.94 286 LEU A O 1
ATOM 2348 N N . LYS A 1 287 ? -16.790 0.387 7.732 1.00 90.25 287 LYS A N 1
ATOM 2349 C CA . LYS A 1 287 ? -16.843 -0.781 6.831 1.00 90.25 287 LYS A CA 1
ATOM 2350 C C . LYS A 1 287 ? -16.208 -0.524 5.458 1.00 90.25 287 LYS A C 1
ATOM 2352 O O . LYS A 1 287 ? -15.759 -1.456 4.795 1.00 90.25 287 LYS A O 1
ATOM 2357 N N . LYS A 1 288 ? -16.166 0.739 5.022 1.00 91.00 288 LYS A N 1
ATOM 2358 C CA . LYS A 1 288 ? -15.515 1.159 3.770 1.00 91.00 288 LYS A CA 1
ATOM 2359 C C . LYS A 1 288 ? -13.998 1.354 3.908 1.00 91.00 288 LYS A C 1
ATOM 2361 O O . LYS A 1 288 ? -13.330 1.475 2.883 1.00 91.00 288 LYS A O 1
ATOM 2366 N N . GLN A 1 289 ? -13.459 1.401 5.130 1.00 95.25 289 GLN A N 1
ATOM 2367 C CA . GLN A 1 289 ? -12.041 1.663 5.376 1.00 95.25 289 GLN A CA 1
ATOM 2368 C C . GLN A 1 289 ? -11.193 0.415 5.130 1.00 95.25 289 GLN A C 1
ATOM 2370 O O . GLN A 1 289 ? -11.329 -0.601 5.811 1.00 95.25 289 GLN A O 1
ATOM 2375 N N . ARG A 1 290 ? -10.244 0.517 4.199 1.00 94.44 290 ARG A N 1
ATOM 2376 C CA . ARG A 1 290 ? -9.292 -0.554 3.879 1.00 94.44 290 ARG A CA 1
ATOM 2377 C C . ARG A 1 290 ? -8.259 -0.803 4.968 1.00 94.44 290 ARG A C 1
ATOM 2379 O O . ARG A 1 290 ? -7.618 -1.837 4.933 1.00 94.44 290 ARG A O 1
ATOM 2386 N N . PHE A 1 291 ? -8.159 0.055 5.981 1.00 95.94 291 PHE A N 1
ATOM 2387 C CA . PHE A 1 291 ? -7.368 -0.249 7.175 1.00 95.94 291 PHE A CA 1
ATOM 2388 C C . PHE A 1 291 ? -7.833 -1.540 7.875 1.00 95.94 291 PHE A C 1
ATOM 2390 O O . PHE A 1 291 ? -7.004 -2.272 8.389 1.00 95.94 291 PHE A O 1
ATOM 2397 N N . PHE A 1 292 ? -9.132 -1.859 7.856 1.00 94.38 292 PHE A N 1
ATOM 2398 C CA . PHE A 1 292 ? -9.682 -3.057 8.514 1.00 94.38 292 PHE A CA 1
ATOM 2399 C C . PHE A 1 292 ? -9.800 -4.279 7.595 1.00 94.38 292 PHE A C 1
ATOM 2401 O O . PHE A 1 292 ? -9.992 -5.401 8.057 1.00 94.38 292 PHE A O 1
ATOM 2408 N N . ASN A 1 293 ? -9.716 -4.062 6.282 1.00 90.44 293 ASN A N 1
ATOM 2409 C CA . ASN A 1 293 ? -9.770 -5.121 5.277 1.00 90.44 293 ASN A CA 1
ATOM 2410 C C . ASN A 1 293 ? -8.896 -4.748 4.060 1.00 90.44 293 ASN A C 1
ATOM 2412 O O . ASN A 1 293 ? -9.440 -4.412 2.991 1.00 90.44 293 ASN A O 1
ATOM 2416 N N . PRO A 1 294 ? -7.559 -4.696 4.247 1.00 92.25 294 PRO A N 1
ATOM 2417 C CA . PRO A 1 294 ? -6.625 -4.190 3.238 1.00 92.25 294 PRO A CA 1
ATOM 2418 C C . PRO A 1 294 ? -6.472 -5.134 2.046 1.00 92.25 294 PRO A C 1
ATOM 2420 O O . PRO A 1 294 ? -6.298 -4.674 0.921 1.00 92.25 294 PRO A O 1
ATOM 2423 N N . TYR A 1 295 ? -6.615 -6.433 2.285 1.00 91.50 295 TYR A N 1
ATOM 2424 C CA . TYR A 1 295 ? -6.520 -7.514 1.310 1.00 91.50 295 TYR A CA 1
ATOM 2425 C C . TYR A 1 295 ? -7.486 -8.652 1.718 1.00 91.50 295 TYR A C 1
ATOM 2427 O O . TYR A 1 295 ? -7.970 -8.649 2.855 1.00 91.50 295 TYR A O 1
ATOM 2435 N N . PRO A 1 296 ? -7.808 -9.599 0.819 1.00 90.12 296 PRO A N 1
ATOM 2436 C CA . PRO A 1 296 ? -8.604 -10.787 1.140 1.00 90.12 296 PRO A CA 1
ATOM 2437 C C . PRO A 1 296 ? -7.964 -11.625 2.254 1.00 90.12 296 PRO A C 1
ATOM 2439 O O . PRO A 1 296 ? -6.783 -11.959 2.176 1.00 90.12 296 PRO A O 1
ATOM 2442 N N . ARG A 1 297 ? -8.726 -11.962 3.299 1.00 83.88 297 ARG A N 1
ATOM 2443 C CA . ARG A 1 297 ? -8.204 -12.667 4.489 1.00 83.88 297 ARG A CA 1
ATOM 2444 C C . ARG A 1 297 ? -7.743 -14.084 4.177 1.00 83.88 297 ARG A C 1
ATOM 2446 O O . ARG A 1 297 ? -6.844 -14.593 4.835 1.00 83.88 297 ARG A O 1
ATOM 2453 N N . GLU A 1 298 ? -8.312 -14.672 3.139 1.00 84.44 298 GLU A N 1
ATOM 2454 C CA . GLU A 1 298 ? -7.993 -15.994 2.619 1.00 84.44 298 GLU A CA 1
ATOM 2455 C C . GLU A 1 298 ? -6.513 -16.100 2.216 1.00 84.44 298 GLU A C 1
ATOM 2457 O O . GLU A 1 298 ? -5.938 -17.178 2.301 1.00 84.44 298 GLU A O 1
ATOM 2462 N N . LEU A 1 299 ? -5.857 -14.974 1.894 1.00 82.94 299 LEU A N 1
ATOM 2463 C CA . LEU A 1 299 ? -4.413 -14.906 1.629 1.00 82.94 299 LEU A CA 1
ATOM 2464 C C . LEU A 1 299 ? -3.541 -15.084 2.887 1.00 82.94 299 LEU A C 1
ATOM 2466 O O . LEU A 1 299 ? -2.353 -15.380 2.770 1.00 82.94 299 LEU A O 1
ATOM 2470 N N . MET A 1 300 ? -4.115 -14.907 4.082 1.00 79.12 300 MET A N 1
ATOM 2471 C CA . MET A 1 300 ? -3.445 -15.111 5.375 1.00 79.12 300 MET A CA 1
ATOM 2472 C C . MET A 1 300 ? -3.746 -16.477 5.988 1.00 79.12 300 MET A C 1
ATOM 2474 O O . MET A 1 300 ? -2.920 -17.010 6.723 1.00 79.12 300 MET A O 1
ATOM 2478 N N . GLU A 1 301 ? -4.914 -17.052 5.686 1.00 61.25 301 GLU A N 1
ATOM 2479 C CA . GLU A 1 301 ? -5.316 -18.392 6.143 1.00 61.25 301 GLU A CA 1
ATOM 2480 C C . GLU A 1 301 ? -4.495 -19.513 5.499 1.00 61.25 301 GLU A C 1
ATOM 2482 O O . GLU A 1 301 ? -4.534 -20.659 5.948 1.00 61.25 301 GLU A O 1
ATOM 2487 N N . VAL A 1 302 ? -3.682 -19.177 4.498 1.00 52.66 302 VAL A N 1
ATOM 2488 C CA . VAL A 1 302 ? -2.687 -20.078 3.928 1.00 52.66 302 VAL A CA 1
ATOM 2489 C C . VAL A 1 302 ? -1.492 -20.225 4.886 1.00 52.66 302 VAL A C 1
ATOM 2491 O O . VAL A 1 302 ? -0.396 -19.708 4.659 1.00 52.66 302 VAL A O 1
ATOM 2494 N N . LYS A 1 303 ? -1.725 -20.910 6.011 1.00 45.31 303 LYS A N 1
ATOM 2495 C CA . LYS A 1 303 ? -0.685 -21.454 6.895 1.00 45.31 303 LYS A CA 1
ATOM 2496 C C . LYS A 1 303 ? -0.050 -22.664 6.204 1.00 45.31 303 LYS A C 1
ATOM 2498 O O . LYS A 1 303 ? -0.755 -23.558 5.759 1.00 45.31 303 LYS A O 1
ATOM 2503 N N . SER A 1 304 ? 1.261 -22.669 5.963 1.00 36.00 304 SER A N 1
ATOM 2504 C CA . SER A 1 304 ? 2.293 -23.037 6.950 1.00 36.00 304 SER A CA 1
ATOM 2505 C C . SER A 1 304 ? 2.085 -24.441 7.553 1.00 36.00 304 SER A C 1
ATOM 2507 O O . SER A 1 304 ? 2.184 -24.617 8.764 1.00 36.00 304 SER A O 1
ATOM 2509 N N . SER A 1 305 ? 1.747 -25.433 6.722 1.00 33.81 305 SER A N 1
ATOM 2510 C CA . SER A 1 305 ? 1.775 -26.864 7.077 1.00 33.81 305 SER A CA 1
ATOM 2511 C C . SER A 1 305 ? 2.663 -27.713 6.156 1.00 33.81 305 SER A C 1
ATOM 2513 O O . SER A 1 305 ? 2.654 -28.930 6.273 1.00 33.81 305 SER A O 1
ATOM 2515 N N . GLU A 1 306 ? 3.451 -27.099 5.267 1.00 37.53 306 GLU A N 1
ATOM 2516 C CA . GLU A 1 306 ? 4.408 -27.815 4.395 1.00 37.53 306 GLU A CA 1
ATOM 2517 C C . GLU A 1 306 ? 5.870 -27.423 4.629 1.00 37.53 306 GLU A C 1
ATOM 2519 O O . GLU A 1 306 ? 6.780 -28.035 4.081 1.00 37.53 306 GLU A O 1
ATOM 2524 N N . LEU A 1 307 ? 6.117 -26.457 5.513 1.00 38.94 307 LEU A N 1
ATOM 2525 C CA . LEU A 1 307 ? 7.458 -26.108 5.955 1.00 38.94 307 LEU A CA 1
ATOM 2526 C C . LEU A 1 307 ? 7.646 -26.580 7.401 1.00 38.94 307 LEU A C 1
ATOM 2528 O O . LEU A 1 307 ? 7.325 -25.872 8.352 1.00 38.94 307 LEU A O 1
ATOM 2532 N N . VAL A 1 308 ? 8.258 -27.767 7.485 1.00 33.47 308 VAL A N 1
ATOM 2533 C CA . VAL A 1 308 ? 9.121 -28.303 8.556 1.00 33.47 308 VAL A CA 1
ATOM 2534 C C . VAL A 1 308 ? 8.526 -29.449 9.416 1.00 33.47 308 VAL A C 1
ATOM 2536 O O . VAL A 1 308 ? 7.636 -29.250 10.238 1.00 33.47 308 VAL A O 1
ATOM 2539 N N . LEU A 1 309 ? 9.200 -30.613 9.265 1.00 29.14 309 LEU A N 1
ATOM 2540 C CA . LEU A 1 309 ? 9.229 -31.892 10.023 1.00 29.14 309 LEU A CA 1
ATOM 2541 C C . LEU A 1 309 ? 8.226 -32.965 9.550 1.00 29.14 309 LEU A C 1
ATOM 2543 O O . LEU A 1 309 ? 7.031 -32.717 9.532 1.00 29.14 309 LEU A O 1
ATOM 2547 N N . GLN A 1 310 ? 8.597 -34.203 9.193 1.00 25.80 310 GLN A N 1
ATOM 2548 C CA . GLN A 1 310 ? 9.670 -35.135 9.617 1.00 25.80 310 GLN A CA 1
ATOM 2549 C C . GLN A 1 310 ? 9.902 -36.123 8.432 1.00 25.80 310 GLN A C 1
ATOM 2551 O O . GLN A 1 310 ? 8.940 -36.385 7.715 1.00 25.80 310 GLN A O 1
ATOM 2556 N N . ILE A 1 311 ? 11.056 -36.713 8.094 1.00 35.03 311 ILE A N 1
ATOM 2557 C CA . ILE A 1 311 ? 12.268 -37.208 8.779 1.00 35.03 311 ILE A CA 1
ATOM 2558 C C . ILE A 1 311 ? 13.440 -37.046 7.800 1.00 35.03 311 ILE A C 1
ATOM 2560 O O . ILE A 1 311 ? 13.213 -37.299 6.595 1.00 35.03 311 ILE A O 1
#

InterPro domains:
  IPR013560 Domain of unknown function DUF1722 [PF08349] (180-296)

pLDDT: mean 80.0, std 19.71, range [25.8, 97.88]

Sequence (311 aa):
MNKFVKPKLVISKCLAYDCSNYNNHNNTFFEKLEDYLEIITICPEADLNLTELKEILIKKNNLYNQNKLIEEIKVLNEDLVDLLSEIDGFILKGELSSCNSMNCKFYKSYGNLYLSKEIGLFIKAISLLNSKSIIESHSRIDDISIREEFLRKIFLWARFRSVQKSNSLDSLLNFHQGNKLLIFAYGSKYIEELNDLISTSSRGNLEKVLRNYELKLYQALSSEINVGNSISILLNCFRFFSKYLLPTEKDIFLKSLEEYQLNQAPLSILQYMISSWINNYQVSHLKKQRFFNPYPRELMEVKSSELVLQI

Nearest PDB structures (foldseek):
  6iru-assembly1_A  TM=4.220E-01  e=9.450E+00  Deinococcus radiodurans R1 = ATCC 13939 = DSM 20539
  7unh-assembly1_A  TM=2.181E-01  e=6.534E+00  synthetic construct

Solvent-accessible surface area (backbone atoms only — not comparable to full-atom values): 17878 Å² total; per-residue (Å²): 131,88,81,74,53,54,20,32,33,39,34,31,28,71,78,78,47,81,77,76,88,82,76,101,76,71,71,66,61,61,60,62,43,52,82,58,33,44,78,44,74,44,42,60,56,80,77,57,48,41,58,61,54,50,52,54,30,58,77,68,67,27,82,81,40,68,69,56,40,52,54,49,46,57,74,75,31,56,68,58,52,62,56,46,72,70,46,22,26,36,39,32,54,38,84,40,78,46,43,23,42,85,78,76,78,80,64,67,70,84,97,58,79,83,80,53,94,73,55,6,63,54,57,53,49,41,53,72,75,32,64,80,43,48,75,47,40,52,90,49,51,75,41,63,71,52,33,55,52,50,46,37,51,23,31,51,44,24,45,48,51,52,28,62,74,61,73,35,70,68,50,44,52,56,49,48,69,25,32,48,67,40,43,28,20,33,30,60,68,49,40,51,58,50,50,56,52,55,74,74,57,47,86,95,48,40,71,64,45,53,56,52,48,50,56,48,51,49,56,32,71,52,43,66,71,37,64,69,44,42,51,52,51,50,54,60,55,45,65,78,47,58,88,81,52,55,71,68,58,50,51,52,52,55,51,51,49,52,34,34,73,70,69,74,40,66,70,63,60,61,30,48,56,53,42,53,50,34,63,77,69,62,41,65,76,64,69,52,29,33,57,57,56,46,55,72,65,69,76,66,70,67,66,88,80,83,78,84,89,88,133

Organism: NCBI:txid46469

Secondary structure (DSSP, 8-state):
---PPPPEEEEEHHHHS-SSSS----THHHHHHHTT-EEEEE-TTTTS-HHHHHHHHHHTT-TT-HHHHHHHHHHH-HHHHHHHHT--EEEE-TTSTTT--TT-----STT-----TTS-HHHHHHHHH-TTSEEEEHHHHTSHHHHHHHHHHHHHHHHHHHHHHHT-HHHHHHHHHHHHHHHHHH-HHHHHHHHHHHHT--GGGHHHHHHHHHHHHHHHHTSPPPHHHHHHHHHHHHHHHTTTS-HHHHHHHHHHHHHHHTTSS-HHHHHHHHHHHHHHTT-HHHHT-TTT-SS-GGGTS---SSSS---

Mean predicted aligned error: 8.76 Å

Foldseek 3Di:
DPQFQAAEEEEALCVLDPDDDDDPDDPPLVVLSVSRHNYDYDHCVPRFVVVVLVVVCVVVVNLPPLVSLQVSCVVPTVVLLVSLPRHQAYAFACPDQQRNCVDPPPLDDDDDDPPDPRHHSSVSNSCNRPVLYYYDYPVCCLPLQVVVLNQLRSSLSSLLVVCVVVLDLVSVVLSLLQALLVLVQLHPVLSVVLVVLNVPDDSVCSVVSSVVNSVSSSVSSSGDGDLVSLLVSLVVLVVVCVVVDDPVLVVVLVVVNVCSSVVNDDSLVSLQSSVVVCVVVVVPSNPSHCSSPSGDCVSVVPDDPPPDDDD